Protein AF-A0A820NLF2-F1 (afdb_monomer_lite)

Foldseek 3Di:
DLLLLLLQVLLLALVLLVVCVVVVVPVLSLQQQLLNLLPSLQVSLLVLLCVQDVVSVVDPDGDDLVRLVVSLVPDDPQLSVLSVCLSVCSPPRRSVSNSVSSQVSCCRPVVDHRDHDDPVRNVVSLVVVLVVLVVCLVPDDPLLSVLVSVLQNLCCVQVVNRGTDHDSVCSVVSLVVCVVPDDPVVSVVSVVSVD

Secondary structure (DSSP, 8-state):
-HHHHHHHHHHHHHHHHHHHHHTT-HHHHHHHHHHHIIIIIHHHHHHHHHHH-GGGGG--SPPPHHHHHHHHHHS-HHHHHHHHHHHHHTTSS-HHHHHHHHHHHHHHHH----PPPPHHHHHHHHHHHHHHHHHHHHH---HHHHHHHHHHHHHHHHTTT------GGGHHHHHHHHTTTS-HHHHHHHHHHH-

Radius of gyration: 18.13 Å; chains: 1; bounding box: 43×30×52 Å

Sequence (195 aa):
ETLKKLHGNICIFSRSIEQLIADNETNLADTLQRHLIRSLCSDMCDVIIREIDTSASAKTGQLSIEERNKIIQKMPESTRNHLSKVNESLNGKNAETTLTRLEDAAGELLQIILKRPNKKTEKDLILDIREKLKAKLTDEQDPAMILHLTITLLFYAVNNGRLIHAPGKAVPTLIKFLSKTLPSNINQRLYEMQG

pLDDT: mean 93.73, std 5.35, range [65.31, 98.44]

Structure (mmCIF, N/CA/C/O backbone):
data_AF-A0A820NLF2-F1
#
_entry.id   AF-A0A820NLF2-F1
#
loop_
_atom_site.group_PDB
_atom_site.id
_atom_site.type_symbol
_atom_site.label_atom_id
_atom_site.label_alt_id
_atom_site.label_comp_id
_atom_site.label_asym_id
_atom_site.label_entity_id
_atom_site.label_seq_id
_atom_site.pdbx_PDB_ins_code
_atom_site.Cartn_x
_atom_site.Cartn_y
_atom_site.Cartn_z
_atom_site.occupancy
_atom_site.B_iso_or_equiv
_atom_site.auth_seq_id
_atom_site.auth_comp_id
_atom_site.auth_asym_id
_atom_site.auth_atom_id
_atom_site.pdbx_PDB_model_num
ATOM 1 N N . GLU A 1 1 ? -9.849 -12.015 7.878 1.00 75.38 1 GLU A N 1
ATOM 2 C CA . GLU A 1 1 ? -8.825 -12.381 6.865 1.00 75.38 1 GLU A CA 1
ATOM 3 C C . GLU A 1 1 ? -8.323 -11.166 6.079 1.00 75.38 1 GLU A C 1
ATOM 5 O O . GLU A 1 1 ? -7.117 -10.938 6.027 1.00 75.38 1 GLU A O 1
ATOM 10 N N . THR A 1 2 ? -9.232 -10.329 5.569 1.00 90.19 2 THR A N 1
ATOM 11 C CA . THR A 1 2 ? -8.945 -9.089 4.821 1.00 90.19 2 THR A CA 1
ATOM 12 C C . THR A 1 2 ? -7.930 -8.161 5.495 1.00 90.19 2 THR A C 1
ATOM 14 O O . THR A 1 2 ? -6.971 -7.750 4.847 1.00 90.19 2 THR A O 1
ATOM 17 N N . LEU A 1 3 ? -8.078 -7.893 6.801 1.00 94.44 3 LEU A N 1
ATOM 18 C CA . LEU A 1 3 ? -7.182 -6.997 7.547 1.00 94.44 3 LEU A CA 1
ATOM 19 C C . LEU A 1 3 ? -5.712 -7.452 7.505 1.00 94.44 3 LEU A C 1
ATOM 21 O O . LEU A 1 3 ? -4.826 -6.658 7.203 1.00 94.44 3 LEU A O 1
ATOM 25 N N . LYS A 1 4 ? -5.451 -8.745 7.746 1.00 95.25 4 LYS A N 1
ATOM 26 C CA . LYS A 1 4 ? -4.090 -9.314 7.732 1.00 95.25 4 LYS A CA 1
ATOM 27 C C . LYS A 1 4 ? -3.463 -9.260 6.338 1.00 95.25 4 LYS A C 1
ATOM 29 O O . LYS A 1 4 ? -2.268 -9.015 6.210 1.00 95.25 4 LYS A O 1
ATOM 34 N N . LYS A 1 5 ? -4.268 -9.474 5.294 1.00 94.75 5 LYS A N 1
ATOM 35 C CA . LYS A 1 5 ? -3.816 -9.397 3.899 1.00 94.75 5 LYS A CA 1
ATOM 36 C C . LYS A 1 5 ? -3.451 -7.965 3.501 1.00 94.75 5 LYS A C 1
ATOM 38 O O . LYS A 1 5 ? -2.396 -7.759 2.909 1.00 94.75 5 LYS A O 1
ATOM 43 N N . LEU A 1 6 ? -4.289 -6.983 3.850 1.00 96.62 6 LEU A N 1
ATOM 44 C CA . LEU A 1 6 ? -3.986 -5.564 3.630 1.00 96.62 6 LEU A CA 1
ATOM 45 C C . LEU A 1 6 ? -2.711 -5.156 4.367 1.00 96.62 6 LEU A C 1
ATOM 47 O O . LEU A 1 6 ? -1.810 -4.604 3.744 1.00 96.62 6 LEU A O 1
ATOM 51 N N . HIS A 1 7 ? -2.605 -5.505 5.651 1.00 98.38 7 HIS A N 1
ATOM 52 C CA . HIS A 1 7 ? -1.415 -5.255 6.464 1.00 98.38 7 HIS A CA 1
ATOM 53 C C . HIS A 1 7 ? -0.143 -5.817 5.816 1.00 98.38 7 HIS A C 1
ATOM 55 O O . HIS A 1 7 ? 0.805 -5.069 5.585 1.00 98.38 7 HIS A O 1
ATOM 61 N N . GLY A 1 8 ? -0.154 -7.095 5.424 1.00 98.00 8 GLY A N 1
ATOM 62 C CA . GLY A 1 8 ? 0.983 -7.729 4.757 1.00 98.00 8 GLY A CA 1
ATOM 63 C C . GLY A 1 8 ? 1.398 -7.005 3.473 1.00 98.00 8 GLY A C 1
ATOM 64 O O . GLY A 1 8 ? 2.583 -6.740 3.274 1.00 98.00 8 GLY A O 1
ATOM 65 N N . ASN A 1 9 ? 0.433 -6.619 2.637 1.00 97.94 9 ASN A N 1
ATOM 66 C CA . ASN A 1 9 ? 0.702 -5.858 1.417 1.00 97.94 9 ASN A CA 1
ATOM 67 C C . ASN A 1 9 ? 1.302 -4.477 1.721 1.00 97.94 9 ASN A C 1
ATOM 69 O O . ASN A 1 9 ? 2.294 -4.095 1.102 1.00 97.94 9 ASN A O 1
ATOM 73 N N . ILE A 1 10 ? 0.742 -3.745 2.692 1.00 98.44 10 ILE A N 1
ATOM 74 C CA . ILE A 1 10 ? 1.262 -2.435 3.110 1.00 98.44 10 ILE A CA 1
ATOM 75 C C . ILE A 1 10 ? 2.711 -2.570 3.589 1.00 98.44 10 ILE A C 1
ATOM 77 O O . ILE A 1 10 ? 3.543 -1.771 3.171 1.00 98.44 10 ILE A O 1
ATOM 81 N N . CYS A 1 11 ? 3.053 -3.604 4.368 1.00 98.25 11 CYS A N 1
ATOM 82 C CA . CYS A 1 11 ? 4.437 -3.853 4.786 1.00 98.25 11 CYS A CA 1
ATOM 83 C C . CYS A 1 11 ? 5.394 -4.043 3.595 1.00 98.25 11 CYS A C 1
ATOM 85 O O . CYS A 1 11 ? 6.486 -3.473 3.589 1.00 98.25 11 CYS A O 1
ATOM 87 N N . ILE A 1 12 ? 4.999 -4.826 2.582 1.00 97.88 12 ILE A N 1
ATOM 88 C CA . ILE A 1 12 ? 5.821 -5.065 1.380 1.00 97.88 12 ILE A CA 1
ATOM 89 C C . ILE A 1 12 ? 6.082 -3.759 0.619 1.00 97.88 12 ILE A C 1
ATOM 91 O O . ILE A 1 12 ? 7.220 -3.472 0.229 1.00 97.88 12 ILE A O 1
ATOM 95 N N . PHE A 1 13 ? 5.038 -2.953 0.422 1.00 98.25 13 PHE A N 1
ATOM 96 C CA . PHE A 1 13 ? 5.151 -1.690 -0.302 1.00 98.25 13 PHE A CA 1
ATOM 97 C C . PHE A 1 13 ? 5.891 -0.614 0.504 1.00 98.25 13 PHE A C 1
ATOM 99 O O . PHE A 1 13 ? 6.727 0.082 -0.071 1.00 98.25 13 PHE A O 1
ATOM 106 N N . SER A 1 14 ? 5.656 -0.519 1.821 1.00 97.38 14 SER A N 1
ATOM 107 C CA . SER A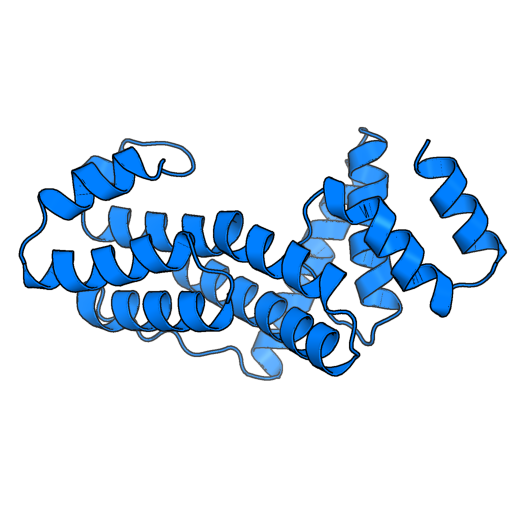 1 14 ? 6.359 0.405 2.731 1.00 97.38 14 SER A CA 1
ATOM 108 C C . SER A 1 14 ? 7.868 0.166 2.678 1.00 97.38 14 SER A C 1
ATOM 110 O O . SER A 1 14 ? 8.640 1.082 2.409 1.00 97.38 14 SER A O 1
ATOM 112 N N . ARG A 1 15 ? 8.301 -1.098 2.766 1.00 96.00 15 ARG A N 1
ATOM 113 C CA . ARG A 1 15 ? 9.727 -1.438 2.678 1.00 96.00 15 ARG A CA 1
ATOM 114 C C . ARG A 1 15 ? 10.352 -1.069 1.334 1.00 96.00 15 ARG A C 1
ATOM 116 O O . ARG A 1 15 ? 11.482 -0.591 1.281 1.00 96.00 15 ARG A O 1
ATOM 123 N N . SER A 1 16 ? 9.638 -1.305 0.236 1.00 96.62 16 SER A N 1
ATOM 124 C CA . SER A 1 16 ? 10.150 -0.959 -1.097 1.00 96.62 16 SER A CA 1
ATOM 125 C C . SER A 1 16 ? 10.303 0.559 -1.259 1.00 96.62 16 SER A C 1
ATOM 127 O O . SER A 1 16 ? 11.245 1.020 -1.898 1.00 96.62 16 SER A O 1
ATOM 129 N N . ILE A 1 17 ? 9.424 1.342 -0.627 1.00 97.75 17 ILE A N 1
ATOM 130 C CA . ILE A 1 17 ? 9.533 2.801 -0.536 1.00 97.75 17 ILE A CA 1
ATOM 131 C C . ILE A 1 17 ? 10.745 3.220 0.304 1.00 97.75 17 ILE A C 1
ATOM 133 O O . ILE A 1 17 ? 11.503 4.077 -0.141 1.00 97.75 17 ILE A O 1
ATOM 137 N N . GLU A 1 18 ? 10.960 2.633 1.484 1.00 96.31 18 GLU A N 1
ATOM 138 C CA . GLU A 1 18 ? 12.131 2.928 2.329 1.00 96.31 18 GLU A CA 1
ATOM 139 C C . GLU A 1 18 ? 13.445 2.697 1.576 1.00 96.31 18 GLU A C 1
ATOM 141 O O . GLU A 1 18 ? 14.372 3.500 1.660 1.00 96.31 18 GLU A O 1
ATOM 146 N N . GLN A 1 19 ? 13.504 1.632 0.775 1.00 95.69 19 GLN A N 1
ATOM 147 C CA . GLN A 1 19 ? 14.657 1.340 -0.071 1.00 95.69 19 GLN A CA 1
ATOM 148 C C . GLN A 1 19 ? 14.842 2.379 -1.181 1.00 95.69 19 GLN A C 1
ATOM 150 O O . GLN A 1 19 ? 15.963 2.812 -1.412 1.00 95.69 19 GLN A O 1
ATOM 155 N N . LEU A 1 20 ? 13.763 2.840 -1.821 1.00 96.12 20 LEU A N 1
ATOM 156 C CA . LEU A 1 20 ? 13.842 3.942 -2.788 1.00 96.12 20 LEU A CA 1
ATOM 157 C C . LEU A 1 20 ? 14.336 5.245 -2.143 1.00 96.12 20 LEU A C 1
ATOM 159 O O . LEU A 1 20 ? 15.083 5.990 -2.771 1.00 96.12 20 LEU A O 1
ATOM 163 N N . 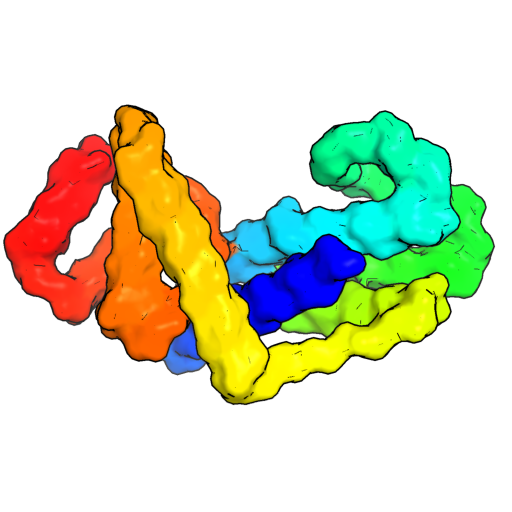ILE A 1 21 ? 13.950 5.521 -0.893 1.00 96.25 21 ILE A N 1
ATOM 164 C CA . ILE A 1 21 ? 14.467 6.670 -0.135 1.00 96.25 21 ILE A CA 1
ATOM 165 C C . ILE A 1 21 ? 15.971 6.509 0.108 1.00 96.25 21 ILE A C 1
ATOM 167 O O . ILE A 1 21 ? 16.719 7.456 -0.124 1.00 96.25 21 ILE A O 1
ATOM 171 N N . ALA A 1 22 ? 16.417 5.319 0.524 1.00 96.12 22 ALA A N 1
ATOM 172 C CA . ALA A 1 22 ? 17.836 5.015 0.712 1.00 96.12 22 ALA A CA 1
ATOM 173 C C . ALA A 1 22 ? 18.645 5.133 -0.595 1.00 96.12 22 ALA A C 1
ATOM 175 O O . ALA A 1 22 ? 19.789 5.581 -0.574 1.00 96.12 22 ALA A O 1
ATOM 176 N N . ASP A 1 23 ? 18.022 4.814 -1.732 1.00 94.19 23 ASP A N 1
ATOM 177 C CA . ASP A 1 23 ? 18.596 4.953 -3.074 1.00 94.19 23 ASP A CA 1
ATOM 178 C C . ASP A 1 23 ? 18.520 6.407 -3.616 1.00 94.19 23 ASP A C 1
ATOM 180 O O . ASP A 1 23 ? 18.862 6.662 -4.769 1.00 94.19 23 ASP A O 1
ATOM 184 N N . ASN A 1 24 ? 18.105 7.385 -2.795 1.00 95.06 24 ASN A N 1
ATOM 185 C CA . ASN A 1 24 ? 17.911 8.806 -3.137 1.00 95.06 24 ASN A CA 1
ATOM 186 C C . ASN A 1 24 ? 16.826 9.099 -4.198 1.00 95.06 24 ASN A C 1
ATOM 188 O O . ASN A 1 24 ? 16.773 10.195 -4.759 1.00 95.06 24 ASN A O 1
ATOM 192 N N . GLU A 1 25 ? 15.888 8.180 -4.428 1.00 94.88 25 GLU A N 1
ATOM 193 C CA . GLU A 1 25 ? 14.746 8.352 -5.340 1.00 94.88 25 GLU A CA 1
ATOM 194 C C . GLU A 1 25 ? 13.542 9.006 -4.639 1.00 94.88 25 GLU A C 1
ATOM 196 O O . GLU A 1 25 ? 12.400 8.538 -4.703 1.00 94.88 25 GLU A O 1
ATOM 201 N N . THR A 1 26 ? 13.794 10.115 -3.941 1.00 93.62 26 THR A N 1
ATOM 202 C CA . THR A 1 26 ? 12.845 10.747 -3.007 1.00 93.62 26 THR A CA 1
ATOM 203 C C . THR A 1 26 ? 11.537 11.188 -3.665 1.00 93.62 26 THR A C 1
ATOM 205 O O . THR A 1 26 ? 10.470 10.985 -3.091 1.00 93.62 26 THR A O 1
ATOM 208 N N . ASN A 1 27 ? 11.578 11.718 -4.891 1.00 94.25 27 ASN A N 1
ATOM 209 C CA . ASN A 1 27 ? 10.379 12.158 -5.622 1.00 94.25 27 ASN A CA 1
ATOM 210 C C . ASN A 1 27 ? 9.440 10.994 -5.982 1.00 94.25 27 ASN A C 1
ATOM 212 O O . ASN A 1 27 ? 8.210 11.113 -5.894 1.00 94.25 27 ASN A O 1
ATOM 216 N N . LEU A 1 28 ? 10.017 9.862 -6.398 1.00 95.75 28 LEU A 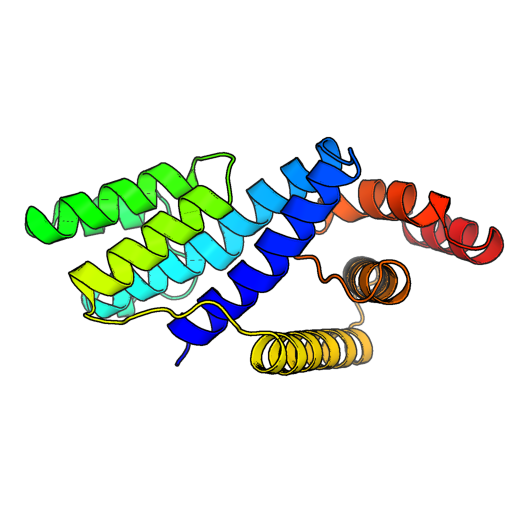N 1
ATOM 217 C CA . LEU A 1 28 ? 9.253 8.652 -6.681 1.00 95.75 28 LEU A CA 1
ATOM 218 C C . LEU A 1 28 ? 8.703 8.079 -5.374 1.00 95.75 28 LEU A C 1
ATOM 220 O O . LEU A 1 28 ? 7.497 7.858 -5.274 1.00 95.75 28 LEU A O 1
ATOM 224 N N . ALA A 1 29 ? 9.553 7.929 -4.356 1.00 97.00 29 ALA A N 1
ATOM 225 C CA . ALA A 1 29 ? 9.157 7.432 -3.044 1.00 97.00 29 ALA A CA 1
ATOM 226 C C . ALA A 1 29 ? 8.008 8.250 -2.431 1.00 97.00 29 ALA A C 1
ATOM 228 O O . ALA A 1 29 ? 7.017 7.683 -1.988 1.00 97.00 29 ALA A O 1
ATOM 229 N N . ASP A 1 30 ? 8.073 9.579 -2.470 1.00 96.44 30 ASP A N 1
ATOM 230 C CA . ASP A 1 30 ? 7.030 10.488 -1.980 1.00 96.44 30 ASP A CA 1
ATOM 231 C C . ASP A 1 30 ? 5.699 10.339 -2.749 1.00 96.44 30 ASP A C 1
ATOM 233 O O . ASP A 1 30 ? 4.606 10.376 -2.172 1.00 96.44 30 ASP A O 1
ATOM 237 N N . THR A 1 31 ? 5.766 10.077 -4.058 1.00 96.81 31 THR A N 1
ATOM 238 C CA . THR A 1 31 ? 4.578 9.754 -4.863 1.00 96.81 31 THR A CA 1
ATOM 239 C C . THR A 1 31 ? 3.950 8.424 -4.450 1.00 96.81 31 THR A C 1
ATOM 241 O O . THR A 1 31 ? 2.725 8.356 -4.305 1.00 96.81 31 THR A O 1
ATOM 244 N N . LEU A 1 32 ? 4.769 7.395 -4.222 1.00 97.88 32 LEU A N 1
ATOM 245 C CA . LEU A 1 32 ? 4.314 6.073 -3.790 1.00 97.88 32 LEU A CA 1
ATOM 246 C C . LEU A 1 32 ? 3.776 6.097 -2.351 1.00 97.88 32 LEU A C 1
ATOM 248 O O . LEU A 1 32 ? 2.714 5.532 -2.108 1.00 97.88 32 LEU A O 1
ATOM 252 N N . GLN A 1 33 ? 4.417 6.822 -1.425 1.00 97.75 33 GLN A N 1
ATOM 253 C CA . GLN A 1 33 ? 3.943 6.992 -0.042 1.00 97.75 33 GLN A CA 1
ATOM 254 C C . GLN A 1 33 ? 2.536 7.567 -0.001 1.00 97.75 33 GLN A C 1
ATOM 256 O O . GLN A 1 33 ? 1.634 6.978 0.592 1.00 97.75 33 GLN A O 1
ATOM 261 N N . ARG A 1 34 ? 2.318 8.696 -0.683 1.00 97.31 34 ARG A N 1
ATOM 262 C CA . ARG A 1 34 ? 0.991 9.315 -0.742 1.00 97.31 34 ARG A CA 1
ATOM 263 C C . ARG A 1 34 ? -0.055 8.393 -1.341 1.00 97.31 34 ARG A C 1
ATOM 265 O O . ARG A 1 34 ? -1.211 8.445 -0.929 1.00 97.31 34 ARG A O 1
ATOM 272 N N . HIS A 1 35 ? 0.319 7.614 -2.353 1.00 97.75 35 HIS A N 1
ATOM 273 C CA . HIS A 1 35 ? -0.616 6.682 -2.955 1.00 97.75 35 HIS A CA 1
ATOM 274 C C . HIS A 1 35 ? -0.958 5.551 -1.992 1.00 97.75 35 HIS A C 1
ATOM 276 O O . HIS A 1 35 ? -2.142 5.316 -1.782 1.00 97.75 35 HIS A O 1
ATOM 282 N N . LEU A 1 36 ? 0.038 4.930 -1.353 1.00 98.44 36 LEU A N 1
ATOM 283 C CA . LEU A 1 36 ? -0.144 3.854 -0.378 1.00 98.44 36 LEU A CA 1
ATOM 284 C C . LEU A 1 36 ? -1.037 4.280 0.794 1.00 98.44 36 LEU A C 1
ATOM 286 O O . LEU A 1 36 ? -1.953 3.549 1.164 1.00 98.44 36 LEU A O 1
ATOM 290 N N . ILE A 1 37 ? -0.830 5.497 1.311 1.00 98.06 37 ILE A N 1
ATOM 291 C CA . ILE A 1 37 ? -1.653 6.063 2.387 1.00 98.06 37 ILE A CA 1
ATOM 292 C C . ILE A 1 37 ? -3.118 6.206 1.945 1.00 98.06 37 ILE A C 1
ATOM 294 O O . ILE A 1 37 ? -4.027 5.773 2.647 1.00 98.06 37 ILE A O 1
ATOM 298 N N . ARG A 1 38 ? -3.357 6.787 0.763 1.00 96.19 38 ARG A N 1
ATOM 299 C CA . ARG A 1 38 ? -4.715 7.060 0.251 1.00 96.19 38 ARG A CA 1
ATOM 300 C C . ARG A 1 38 ? -5.443 5.829 -0.290 1.00 96.19 38 ARG A C 1
ATOM 302 O O . ARG A 1 38 ? -6.645 5.888 -0.511 1.00 96.19 38 ARG A O 1
ATOM 309 N N . SER A 1 39 ? -4.723 4.743 -0.534 1.00 96.50 39 SER A N 1
ATOM 310 C CA . SER A 1 39 ? -5.267 3.478 -1.024 1.00 96.50 39 SER A CA 1
ATOM 311 C C . SER A 1 39 ? -5.326 2.475 0.124 1.00 96.50 39 SER A C 1
ATOM 313 O O . SER A 1 39 ? -6.241 2.529 0.936 1.00 96.50 39 SER A O 1
ATOM 315 N N . LEU A 1 40 ? -4.321 1.614 0.258 1.00 97.75 40 LEU A N 1
ATOM 316 C CA . LEU A 1 40 ? -4.358 0.459 1.145 1.00 97.75 40 LEU A CA 1
ATOM 317 C C . LEU A 1 40 ? -4.411 0.830 2.630 1.00 97.75 40 LEU A C 1
ATOM 319 O O . LEU A 1 40 ? -5.119 0.159 3.375 1.00 97.75 40 LEU A O 1
ATOM 323 N N . CYS A 1 41 ? -3.717 1.882 3.085 1.00 98.19 41 CYS A N 1
ATOM 324 C CA . CYS A 1 41 ? -3.820 2.298 4.494 1.00 98.19 41 CYS A CA 1
ATOM 325 C C . CYS A 1 41 ? -5.218 2.842 4.817 1.00 98.19 41 CYS A C 1
ATOM 327 O O . CYS A 1 41 ? -5.769 2.574 5.882 1.00 98.19 41 CYS A O 1
ATOM 329 N N . SER A 1 42 ? -5.795 3.588 3.879 1.00 96.88 42 SER A N 1
ATOM 330 C CA . SER A 1 42 ? -7.154 4.115 3.960 1.00 96.88 42 SER A CA 1
ATOM 331 C C . SER A 1 42 ? -8.193 2.979 3.935 1.00 96.88 42 SER A C 1
ATOM 333 O O . SER A 1 42 ? -9.072 2.942 4.793 1.00 96.88 42 SER A O 1
ATOM 335 N N . ASP A 1 43 ? -8.015 1.968 3.079 1.00 96.44 43 ASP A N 1
ATOM 336 C CA . ASP A 1 43 ? -8.848 0.755 3.065 1.00 96.44 43 ASP A CA 1
ATOM 337 C C . ASP A 1 43 ? -8.726 -0.040 4.371 1.00 96.44 43 ASP A C 1
ATOM 339 O O . ASP A 1 43 ? -9.716 -0.534 4.908 1.00 96.44 43 ASP A O 1
ATOM 343 N N . MET A 1 44 ? -7.512 -0.153 4.915 1.00 97.44 44 MET A N 1
ATOM 344 C CA . MET A 1 44 ? -7.264 -0.829 6.186 1.00 97.44 44 MET A CA 1
ATOM 345 C C . MET A 1 44 ? -7.939 -0.099 7.355 1.00 97.44 44 MET A C 1
ATOM 347 O O . MET A 1 44 ? -8.534 -0.753 8.211 1.00 97.44 44 MET A O 1
ATOM 351 N N . CYS A 1 45 ? -7.903 1.238 7.367 1.00 96.81 45 CYS A N 1
ATOM 352 C CA . CYS A 1 45 ? -8.652 2.060 8.320 1.00 96.81 45 CYS A CA 1
ATOM 353 C C . CYS A 1 45 ? -10.156 1.772 8.227 1.00 96.81 45 CYS A C 1
ATOM 355 O O . CYS A 1 45 ? -10.807 1.542 9.244 1.00 96.81 45 CYS A O 1
ATOM 357 N N . ASP A 1 46 ? -10.698 1.706 7.010 1.00 95.56 46 ASP A N 1
ATOM 358 C CA . ASP A 1 46 ? -12.122 1.445 6.807 1.00 95.56 46 ASP A CA 1
ATOM 359 C C . ASP A 1 46 ? -12.533 0.046 7.254 1.00 95.56 46 ASP A C 1
ATOM 361 O O . ASP A 1 46 ? -13.632 -0.128 7.777 1.00 95.56 46 ASP A O 1
ATOM 365 N N . VAL A 1 47 ? -11.668 -0.954 7.063 1.00 95.12 47 VAL A N 1
ATOM 366 C CA . VAL A 1 47 ? -11.890 -2.294 7.616 1.00 95.12 47 VAL A CA 1
ATOM 367 C C . VAL A 1 47 ? -11.971 -2.218 9.138 1.00 95.12 47 VAL A C 1
ATOM 369 O O . VAL A 1 47 ? -12.957 -2.683 9.694 1.00 95.12 47 VAL A O 1
ATOM 372 N N . ILE A 1 48 ? -11.015 -1.570 9.814 1.00 95.62 48 ILE A N 1
ATOM 373 C CA . ILE A 1 48 ? -11.046 -1.425 11.281 1.00 95.62 48 ILE A CA 1
ATOM 374 C C . ILE A 1 48 ? -12.332 -0.723 11.740 1.00 95.62 48 ILE A C 1
ATOM 376 O O . ILE A 1 48 ? -12.987 -1.192 12.666 1.00 95.62 48 ILE A O 1
ATOM 380 N N . ILE A 1 49 ? -12.727 0.366 11.074 1.00 94.69 49 ILE A N 1
ATOM 381 C CA . ILE A 1 49 ? -13.961 1.095 11.396 1.00 94.69 49 ILE A CA 1
ATOM 382 C C . ILE A 1 49 ? -15.192 0.193 11.251 1.00 94.69 49 ILE A C 1
ATOM 384 O O . ILE A 1 49 ? -16.055 0.220 12.121 1.00 94.69 49 ILE A O 1
ATOM 388 N N . ARG A 1 50 ? -15.280 -0.618 10.191 1.00 92.62 50 ARG A N 1
ATOM 389 C CA . ARG A 1 50 ? -16.424 -1.516 9.951 1.00 92.62 50 ARG A CA 1
ATOM 390 C C . ARG A 1 50 ? -16.517 -2.676 10.935 1.00 92.62 50 ARG A C 1
ATOM 392 O O . ARG A 1 50 ? -17.627 -3.088 11.252 1.00 92.62 50 ARG A O 1
ATOM 399 N N . GLU A 1 51 ? -15.384 -3.180 11.418 1.00 92.19 51 GLU A N 1
ATOM 400 C CA . GLU A 1 51 ? -15.366 -4.216 12.460 1.00 92.19 51 GLU A CA 1
ATOM 401 C C . GLU A 1 51 ? -15.877 -3.677 13.809 1.00 92.19 51 GLU A C 1
ATOM 403 O O . GLU A 1 51 ? -16.425 -4.429 14.609 1.00 92.19 51 GLU A O 1
ATOM 408 N N . ILE A 1 52 ? -15.728 -2.371 14.060 1.00 91.25 52 ILE A N 1
ATOM 409 C CA . ILE A 1 52 ? -16.191 -1.711 15.292 1.00 91.25 52 ILE A CA 1
ATOM 410 C C . ILE A 1 52 ? -17.638 -1.221 15.151 1.00 91.25 52 ILE A C 1
ATOM 412 O O . ILE A 1 52 ? -18.434 -1.342 16.081 1.00 91.25 52 ILE A O 1
ATOM 416 N N . ASP A 1 53 ? -17.979 -0.649 13.996 1.00 88.44 53 ASP A N 1
ATOM 417 C CA . ASP A 1 53 ? -19.284 -0.065 13.709 1.00 88.44 53 ASP A CA 1
ATOM 418 C C . ASP A 1 53 ? -19.972 -0.793 12.556 1.00 88.44 53 ASP A C 1
ATOM 420 O O . ASP A 1 53 ? -19.750 -0.522 11.371 1.00 88.44 53 ASP A O 1
ATOM 424 N N . THR A 1 54 ? -20.892 -1.683 12.913 1.00 79.00 54 THR A N 1
ATOM 425 C CA . THR A 1 54 ? -21.692 -2.423 11.933 1.00 79.00 54 THR A CA 1
ATOM 426 C C . THR A 1 54 ? -22.555 -1.507 11.061 1.00 79.00 54 THR A C 1
ATOM 428 O O . THR A 1 54 ? -22.851 -1.869 9.923 1.00 79.00 54 THR A O 1
ATOM 431 N N . SER A 1 55 ? -22.887 -0.283 11.500 1.00 77.50 55 SER A N 1
ATOM 432 C CA . SER A 1 55 ? -23.622 0.676 10.662 1.00 77.50 55 SER A CA 1
ATOM 433 C C . SER A 1 55 ? -22.792 1.177 9.470 1.00 77.50 55 SER A C 1
ATOM 435 O O . SER A 1 55 ? -23.344 1.507 8.418 1.00 77.50 55 SER A O 1
ATOM 437 N N . ALA A 1 56 ? -21.458 1.138 9.577 1.00 77.44 56 ALA A N 1
ATOM 438 C CA . ALA A 1 56 ? -20.543 1.409 8.472 1.00 77.44 56 ALA A CA 1
ATOM 439 C C . ALA A 1 56 ? -20.460 0.246 7.464 1.00 77.44 56 ALA A C 1
ATOM 441 O O . ALA A 1 56 ? -20.015 0.445 6.330 1.00 77.44 56 ALA A O 1
ATOM 442 N N . SER A 1 57 ? -20.915 -0.957 7.836 1.00 71.75 57 SER A N 1
ATOM 443 C CA . SER A 1 57 ? -20.903 -2.138 6.957 1.00 71.75 57 SER A CA 1
ATOM 444 C C . SER A 1 57 ? -21.909 -2.039 5.807 1.00 71.75 57 SER A C 1
ATOM 446 O O . SER A 1 57 ? -21.718 -2.675 4.776 1.00 71.75 57 SER A O 1
ATOM 448 N N . ALA A 1 58 ? -22.936 -1.191 5.931 1.00 72.56 58 ALA A N 1
ATOM 449 C CA . ALA A 1 58 ? -23.877 -0.907 4.846 1.00 72.56 58 ALA A CA 1
ATOM 450 C C . ALA A 1 58 ? -23.251 -0.091 3.695 1.00 72.56 58 ALA A C 1
ATOM 452 O O . ALA A 1 58 ? -23.850 0.032 2.627 1.00 72.56 58 ALA A O 1
ATOM 453 N N . LYS A 1 59 ? -22.056 0.484 3.895 1.00 76.81 59 LYS A N 1
ATOM 454 C CA . LYS A 1 59 ? -21.373 1.306 2.891 1.00 76.81 59 LYS A CA 1
ATOM 455 C C . LYS A 1 59 ? -20.403 0.483 2.055 1.00 76.81 59 LYS A C 1
ATOM 457 O O . LYS A 1 59 ? -19.408 -0.034 2.569 1.00 76.81 59 LYS A O 1
ATOM 462 N N . THR A 1 60 ? -20.651 0.447 0.751 1.00 77.88 60 THR A N 1
ATOM 463 C CA . THR A 1 60 ? -19.762 -0.152 -0.251 1.00 77.88 60 THR A CA 1
ATOM 464 C C . THR A 1 60 ? -18.631 0.803 -0.634 1.00 77.88 60 THR A C 1
ATOM 466 O O . THR A 1 60 ? -18.872 1.993 -0.816 1.00 77.88 60 THR A O 1
ATOM 469 N N . GLY A 1 61 ? -17.420 0.281 -0.840 1.00 84.75 61 GLY A N 1
ATOM 470 C CA . GLY A 1 61 ? -16.271 1.071 -1.303 1.00 84.75 61 GLY A CA 1
ATOM 471 C C . GLY A 1 61 ? -15.482 1.742 -0.177 1.00 84.75 61 GLY A C 1
ATOM 472 O O . GLY A 1 61 ? -15.637 1.397 0.991 1.00 84.75 61 GLY A O 1
ATOM 473 N N . GLN A 1 62 ? -14.586 2.661 -0.523 1.00 88.88 62 GLN A N 1
ATOM 474 C CA . GLN A 1 62 ? -13.768 3.382 0.454 1.00 88.88 62 GLN A CA 1
ATOM 475 C C . GLN A 1 62 ? -14.587 4.504 1.113 1.00 88.88 62 GLN A C 1
ATOM 477 O O . GLN A 1 62 ? -15.324 5.208 0.426 1.00 88.88 62 GLN A O 1
ATOM 482 N N . LEU A 1 63 ? -14.463 4.676 2.430 1.00 91.62 63 LEU A N 1
ATOM 483 C CA . LEU A 1 63 ? -15.116 5.766 3.155 1.00 91.62 63 LEU A CA 1
ATOM 484 C C . LEU A 1 63 ? -14.428 7.099 2.840 1.00 91.62 63 LEU A C 1
ATOM 486 O O . LEU A 1 63 ? -13.197 7.190 2.776 1.00 91.62 63 LEU A O 1
ATOM 490 N N . SER A 1 64 ? -15.216 8.163 2.700 1.00 90.44 64 SER A N 1
ATOM 491 C CA . SER A 1 64 ? -14.670 9.520 2.634 1.00 90.44 64 SER A CA 1
ATOM 492 C C . SER A 1 64 ? -14.114 9.958 3.996 1.00 90.44 64 SER A C 1
ATOM 494 O O . SER A 1 64 ? -14.452 9.404 5.048 1.00 90.44 64 SER A O 1
ATOM 496 N N . ILE A 1 65 ? -13.277 10.998 4.003 1.00 89.62 65 ILE A N 1
ATOM 497 C CA . ILE A 1 65 ? -12.744 11.584 5.243 1.00 89.62 65 ILE A CA 1
ATOM 498 C C . ILE A 1 65 ? -13.890 12.084 6.136 1.00 89.62 65 ILE A C 1
ATOM 500 O O . ILE A 1 65 ? -13.889 11.860 7.347 1.00 89.62 65 ILE A O 1
ATOM 504 N N . GLU A 1 66 ? -14.894 12.729 5.544 1.00 90.06 66 GLU A N 1
ATOM 505 C CA . GLU A 1 66 ? -16.081 13.233 6.236 1.00 90.06 66 GLU A CA 1
ATOM 506 C C . GLU A 1 66 ? -16.909 12.090 6.824 1.00 90.06 66 GLU A C 1
ATOM 508 O O . GLU A 1 66 ? -17.423 12.202 7.938 1.00 90.06 66 GLU A O 1
ATOM 513 N N . GLU A 1 67 ? -17.035 10.981 6.095 1.00 92.06 67 GLU A N 1
ATOM 514 C CA . GLU A 1 67 ? -17.735 9.794 6.574 1.00 92.06 67 GLU A CA 1
ATOM 515 C C . GLU A 1 67 ? -17.018 9.153 7.759 1.00 92.06 67 GLU A C 1
ATOM 517 O O . GLU A 1 67 ? -17.672 8.891 8.771 1.00 92.06 67 GLU A O 1
ATOM 522 N N . ARG A 1 68 ? -15.690 8.974 7.677 1.00 94.00 68 ARG A N 1
ATOM 523 C CA . ARG A 1 68 ? -14.881 8.498 8.811 1.00 94.00 68 ARG A CA 1
ATOM 524 C C . ARG A 1 68 ? -15.058 9.405 10.018 1.00 94.00 68 ARG A C 1
ATOM 526 O O . ARG A 1 68 ? -15.370 8.917 11.097 1.00 94.00 68 ARG A O 1
ATOM 533 N N . ASN A 1 69 ? -14.942 10.720 9.836 1.00 93.00 69 ASN A N 1
ATOM 534 C CA . ASN A 1 69 ? -15.098 11.688 10.923 1.00 93.00 69 ASN A CA 1
ATOM 535 C C . ASN A 1 69 ? -16.469 11.581 11.604 1.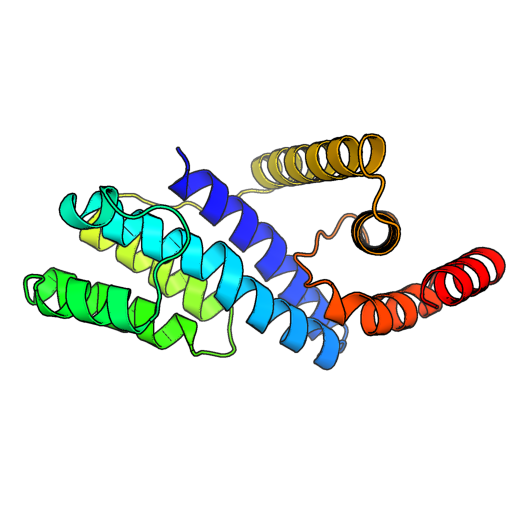00 93.00 69 ASN A C 1
ATOM 537 O O . ASN A 1 69 ? -16.539 11.534 12.832 1.00 93.00 69 ASN A O 1
ATOM 541 N N . LYS A 1 70 ? -17.556 11.483 10.828 1.00 93.06 70 LYS A N 1
ATOM 542 C CA . LYS A 1 70 ? -18.915 11.324 11.372 1.00 93.06 70 LYS A CA 1
ATOM 543 C C . LYS A 1 70 ? -19.081 10.038 12.179 1.00 93.06 70 LYS A C 1
ATOM 545 O O . LYS A 1 70 ? -19.808 10.046 13.168 1.00 93.06 70 LYS A O 1
ATOM 550 N N . ILE A 1 71 ? -18.453 8.946 11.748 1.00 93.31 71 ILE A N 1
ATOM 551 C CA . ILE A 1 71 ? -18.487 7.667 12.467 1.00 93.31 71 ILE A CA 1
ATOM 552 C C . ILE A 1 71 ? -17.670 7.779 13.759 1.00 93.31 71 ILE A C 1
ATOM 554 O O . ILE A 1 71 ? -18.193 7.537 14.843 1.00 93.31 71 ILE A O 1
ATOM 558 N N . ILE A 1 72 ? -16.422 8.246 13.661 1.00 94.62 72 ILE A N 1
ATOM 559 C CA . ILE A 1 72 ? -15.485 8.387 14.784 1.00 94.62 72 ILE A CA 1
ATOM 560 C C . ILE A 1 72 ? -16.072 9.260 15.900 1.00 94.62 72 ILE A C 1
ATOM 562 O O . ILE A 1 72 ? -15.979 8.908 17.074 1.00 94.62 72 ILE A O 1
ATOM 566 N N . GLN A 1 73 ? -16.738 10.368 15.563 1.00 94.56 73 GLN A N 1
ATOM 567 C CA . GLN A 1 73 ? -17.341 11.262 16.557 1.00 94.56 73 GLN A CA 1
ATOM 568 C C . GLN A 1 73 ? -18.417 10.585 17.420 1.00 94.56 73 GLN A C 1
ATOM 570 O O . GLN A 1 73 ? -18.570 10.949 18.585 1.00 94.56 73 GLN A O 1
ATOM 575 N N . LYS A 1 74 ? -19.119 9.578 16.890 1.00 93.88 74 LYS A N 1
ATOM 576 C CA . LYS A 1 74 ? -20.156 8.828 17.618 1.00 93.88 74 LYS A CA 1
ATOM 577 C C . LYS A 1 74 ? -19.590 7.748 18.542 1.00 93.88 74 LYS A C 1
ATOM 579 O O . LYS A 1 74 ? -20.329 7.217 19.365 1.00 93.88 74 LYS A O 1
ATOM 584 N N . MET A 1 75 ? -18.307 7.419 18.411 1.00 93.75 75 MET A N 1
ATOM 585 C CA . MET A 1 75 ? -17.672 6.359 19.194 1.00 93.75 75 MET A CA 1
ATOM 586 C C . MET A 1 75 ? -17.417 6.790 20.643 1.00 93.75 75 MET A C 1
ATOM 588 O O . MET A 1 75 ? -17.253 7.988 20.892 1.00 93.75 75 MET A O 1
ATOM 592 N N . PRO A 1 76 ? -17.318 5.842 21.596 1.00 94.88 76 PRO A N 1
ATOM 593 C CA . PRO A 1 76 ? -16.813 6.111 22.942 1.00 94.88 76 PRO A CA 1
ATOM 594 C C . PRO A 1 76 ? -15.422 6.751 22.906 1.00 94.88 76 PRO A C 1
ATOM 596 O O . PRO A 1 76 ? -14.664 6.546 21.961 1.00 94.88 76 PRO A O 1
ATOM 599 N N . GLU A 1 77 ? -15.063 7.507 23.944 1.00 94.62 77 GLU A N 1
ATOM 600 C CA . GLU A 1 77 ? -13.802 8.260 23.989 1.00 94.62 77 GLU A CA 1
ATOM 601 C C . GLU A 1 77 ? -12.563 7.379 23.759 1.00 94.62 77 GLU A C 1
ATOM 603 O O . GLU A 1 77 ? -11.696 7.733 22.960 1.00 94.62 77 GLU A O 1
ATOM 608 N N . SER A 1 78 ? -12.516 6.197 24.379 1.00 92.44 78 SER A N 1
ATOM 609 C CA . SER A 1 78 ? -11.423 5.232 24.213 1.00 92.44 78 SER A CA 1
ATOM 610 C C . SER A 1 78 ? -11.227 4.827 22.748 1.00 92.44 78 SER A C 1
ATOM 612 O O . SER A 1 78 ? -10.113 4.886 22.229 1.00 92.44 78 SER A O 1
ATOM 614 N N . THR A 1 79 ? -12.306 4.485 22.044 1.00 95.31 79 THR A N 1
ATOM 615 C CA . THR A 1 79 ? -12.289 4.133 20.618 1.00 95.31 79 THR A CA 1
ATOM 616 C C . THR A 1 79 ? -11.977 5.342 19.738 1.00 95.31 79 THR A C 1
ATOM 618 O O . THR A 1 79 ? -11.143 5.266 18.832 1.00 95.31 79 THR A O 1
ATOM 621 N N . ARG A 1 80 ? -12.613 6.481 20.027 1.00 96.69 80 ARG A N 1
ATOM 622 C CA . ARG A 1 80 ? -12.456 7.734 19.284 1.00 96.69 80 ARG A CA 1
ATOM 623 C C . ARG A 1 80 ? -11.002 8.190 19.269 1.00 96.69 80 ARG A C 1
ATOM 625 O O . ARG A 1 80 ? -10.497 8.545 18.212 1.00 96.69 80 ARG A O 1
ATOM 632 N N . ASN A 1 81 ? -10.312 8.127 20.406 1.00 95.38 81 ASN A N 1
ATOM 633 C CA . ASN A 1 81 ? -8.921 8.567 20.524 1.00 95.38 81 ASN A CA 1
ATOM 634 C C . ASN A 1 81 ? -7.972 7.776 19.608 1.00 95.38 81 ASN A C 1
ATOM 636 O O . ASN A 1 81 ? -7.074 8.362 19.002 1.00 95.38 81 ASN A O 1
ATOM 640 N N . HIS A 1 82 ? -8.178 6.466 19.465 1.00 95.69 82 HIS A N 1
ATOM 641 C CA . HIS A 1 82 ? -7.376 5.628 18.570 1.00 95.69 82 HIS A CA 1
ATOM 642 C C . HIS A 1 82 ? -7.713 5.890 17.099 1.00 95.69 82 HIS A C 1
ATOM 644 O O . HIS A 1 82 ? -6.814 6.129 16.290 1.00 95.69 82 HIS A O 1
ATOM 650 N N . LEU A 1 83 ? -9.002 5.922 16.748 1.00 96.06 83 LEU A N 1
ATOM 651 C CA . LEU A 1 83 ? -9.421 6.127 15.360 1.00 96.06 83 LEU A CA 1
ATOM 652 C C . LEU A 1 83 ? -9.117 7.538 14.843 1.00 96.06 83 LEU A C 1
ATOM 654 O O . LEU A 1 83 ? -8.734 7.678 13.683 1.00 96.06 83 LEU A O 1
ATOM 658 N N . SER A 1 84 ? -9.213 8.578 15.679 1.00 95.44 84 SER A N 1
ATOM 659 C CA . SER A 1 84 ? -8.812 9.940 15.300 1.00 95.44 84 SER A CA 1
ATOM 660 C C . SER A 1 84 ? -7.329 10.002 14.939 1.00 95.44 84 SER A C 1
ATOM 662 O O . SER A 1 84 ? -6.982 10.543 13.893 1.00 95.44 84 SER A O 1
ATOM 664 N N . LYS A 1 85 ? -6.453 9.359 15.728 1.00 95.75 85 LYS A N 1
ATOM 665 C CA . LYS A 1 85 ? -5.013 9.287 15.427 1.00 95.75 85 LYS A CA 1
ATOM 666 C C . LYS A 1 85 ? -4.742 8.606 14.087 1.00 95.75 85 LYS A C 1
ATOM 668 O O . LYS A 1 85 ? -3.869 9.064 13.345 1.00 95.75 85 LYS A O 1
ATOM 673 N N . VAL A 1 86 ? -5.456 7.522 13.779 1.00 96.12 86 VAL A N 1
ATOM 674 C CA . VAL A 1 86 ? -5.350 6.850 12.475 1.00 96.12 86 VAL A CA 1
ATOM 675 C C . VAL A 1 86 ? -5.835 7.781 11.365 1.00 96.12 86 VAL A C 1
ATOM 677 O O . VAL A 1 86 ? -5.104 8.010 10.403 1.00 96.12 86 VAL A O 1
ATOM 680 N N . ASN A 1 87 ? -7.023 8.371 11.507 1.00 94.94 87 ASN A N 1
ATOM 681 C CA . ASN A 1 87 ? -7.624 9.214 10.476 1.00 94.94 87 ASN A CA 1
ATOM 682 C C . ASN A 1 87 ? -6.783 10.466 10.169 1.00 94.94 87 ASN A C 1
ATOM 684 O O . ASN A 1 87 ? -6.617 10.838 9.010 1.00 94.94 87 ASN A O 1
ATOM 688 N N . GLU A 1 88 ? -6.177 11.079 11.186 1.00 95.06 88 GLU A N 1
ATOM 689 C CA . GLU A 1 88 ? -5.204 12.163 11.013 1.00 95.06 88 GLU A CA 1
ATOM 690 C C . GLU A 1 88 ? -3.987 11.711 10.199 1.00 95.06 88 GLU A C 1
ATOM 692 O O . GLU A 1 88 ? -3.549 12.415 9.288 1.00 95.06 88 GLU A O 1
ATOM 697 N N . SER A 1 89 ? -3.461 10.513 10.479 1.00 96.38 89 SER A N 1
ATOM 698 C CA . SER A 1 89 ? -2.281 9.994 9.778 1.00 96.38 89 SER A CA 1
ATOM 699 C C . SER A 1 89 ? -2.517 9.698 8.299 1.00 96.38 89 SER A C 1
ATOM 701 O O . SER A 1 89 ? -1.578 9.802 7.514 1.00 96.38 89 SER A O 1
ATOM 703 N N . LEU A 1 90 ? -3.769 9.468 7.882 1.00 95.88 90 LEU A N 1
ATOM 704 C CA . LEU A 1 90 ? -4.131 9.328 6.465 1.00 95.88 90 LEU A CA 1
ATOM 705 C C . LEU A 1 90 ? -3.915 10.618 5.647 1.00 95.88 90 LEU A C 1
ATOM 707 O O . LEU A 1 90 ? -3.841 10.569 4.420 1.00 95.88 90 LEU A O 1
ATOM 711 N N . ASN A 1 91 ? -3.771 11.770 6.309 1.00 92.44 91 ASN A N 1
ATOM 712 C CA . ASN A 1 91 ? -3.379 13.035 5.677 1.00 92.44 91 ASN A CA 1
ATOM 713 C C . ASN A 1 91 ? -1.864 13.296 5.749 1.00 92.44 91 ASN A C 1
ATOM 715 O O . ASN A 1 91 ? -1.376 14.313 5.251 1.00 92.44 91 ASN A O 1
ATOM 719 N N . GLY A 1 92 ? -1.117 12.389 6.379 1.00 91.50 92 GLY A N 1
ATOM 720 C CA . GLY A 1 92 ? 0.324 12.468 6.536 1.00 91.50 92 GLY A CA 1
ATOM 721 C C . GLY A 1 92 ? 1.098 12.183 5.248 1.00 91.50 92 GLY A C 1
ATOM 722 O O . GLY A 1 92 ? 0.551 11.918 4.177 1.00 91.50 92 GLY A O 1
ATOM 723 N N . LYS A 1 93 ? 2.427 12.244 5.370 1.00 92.44 93 LYS A N 1
ATOM 724 C CA . LYS A 1 93 ? 3.372 11.968 4.272 1.00 92.44 93 LYS A CA 1
ATOM 725 C C . LYS A 1 93 ? 4.150 10.665 4.452 1.00 92.44 93 LYS A C 1
ATOM 727 O O . LYS A 1 93 ? 4.803 10.231 3.514 1.00 92.44 93 LYS A O 1
ATOM 732 N N . ASN A 1 94 ? 4.090 10.069 5.642 1.00 94.69 94 ASN A N 1
ATOM 733 C CA . ASN A 1 94 ? 4.872 8.896 6.006 1.00 94.69 94 ASN A CA 1
ATOM 734 C C . ASN A 1 94 ? 3.953 7.672 6.130 1.00 94.69 94 ASN A C 1
ATOM 736 O O . ASN A 1 94 ? 3.103 7.596 7.026 1.00 94.69 94 ASN A O 1
ATOM 740 N N . ALA A 1 95 ? 4.118 6.730 5.200 1.00 96.25 95 ALA A N 1
ATOM 741 C CA . ALA A 1 95 ? 3.318 5.510 5.164 1.00 96.25 95 ALA A CA 1
ATOM 742 C C . ALA A 1 95 ? 3.626 4.588 6.352 1.00 96.25 95 ALA A C 1
ATOM 744 O O . ALA A 1 95 ? 2.712 3.974 6.891 1.00 96.25 95 ALA A O 1
ATOM 745 N N . GLU A 1 96 ? 4.876 4.563 6.808 1.00 96.19 96 GLU A N 1
ATOM 746 C CA . GLU A 1 96 ? 5.334 3.752 7.932 1.00 96.19 96 GLU A CA 1
ATOM 747 C C . GLU A 1 96 ? 4.715 4.223 9.255 1.00 96.19 96 GLU A C 1
ATOM 749 O O . GLU A 1 96 ? 4.147 3.433 10.003 1.00 96.19 96 GLU A O 1
ATOM 754 N N . THR A 1 97 ? 4.684 5.538 9.493 1.00 96.81 97 THR A N 1
ATOM 755 C CA . THR A 1 97 ? 3.974 6.118 10.648 1.00 96.81 97 THR A CA 1
ATOM 756 C C . THR A 1 97 ? 2.474 5.813 10.619 1.00 96.81 97 THR A C 1
ATOM 758 O O . THR A 1 97 ? 1.861 5.586 11.662 1.00 96.81 97 THR A O 1
ATOM 761 N N . THR A 1 98 ? 1.869 5.820 9.429 1.00 97.88 98 THR A N 1
ATOM 762 C CA . THR A 1 98 ? 0.449 5.482 9.248 1.00 97.88 98 THR A CA 1
ATOM 763 C C . THR A 1 98 ? 0.204 4.000 9.540 1.00 97.88 98 THR A C 1
ATOM 765 O O . THR A 1 98 ? -0.750 3.663 10.237 1.00 97.88 98 THR A O 1
ATOM 768 N N . LEU A 1 99 ? 1.088 3.121 9.057 1.00 98.12 99 LEU A N 1
ATOM 769 C CA . LEU A 1 99 ? 1.050 1.684 9.318 1.00 98.12 99 LEU A CA 1
ATOM 770 C C . LEU A 1 99 ? 1.137 1.386 10.819 1.00 98.12 99 LEU A C 1
ATOM 772 O O . LEU A 1 99 ? 0.292 0.651 11.315 1.00 98.12 99 LEU A O 1
ATOM 776 N N . THR A 1 100 ? 2.069 2.000 11.554 1.00 97.94 100 THR A N 1
ATOM 777 C CA . THR A 1 100 ? 2.165 1.810 13.013 1.00 97.94 100 THR A CA 1
ATOM 778 C C . THR A 1 100 ? 0.870 2.200 13.722 1.00 97.94 100 THR A C 1
ATOM 780 O O . THR A 1 100 ? 0.370 1.450 14.550 1.00 97.94 100 THR A O 1
ATOM 783 N N . ARG A 1 101 ? 0.246 3.323 13.344 1.00 97.88 101 ARG A N 1
ATOM 784 C CA . ARG A 1 101 ? -1.037 3.738 13.941 1.00 97.88 101 ARG A CA 1
ATOM 785 C C . ARG A 1 101 ? -2.173 2.760 13.637 1.00 97.88 101 ARG A C 1
ATOM 787 O O . ARG A 1 101 ? -3.045 2.562 14.479 1.00 97.88 101 ARG A O 1
ATOM 794 N N . LEU A 1 102 ? -2.178 2.160 12.446 1.00 98.19 102 LEU A N 1
ATOM 795 C CA . LEU A 1 102 ? -3.129 1.108 12.077 1.00 98.19 102 LEU A CA 1
ATOM 796 C C . LEU A 1 102 ? -2.883 -0.187 12.865 1.00 98.19 102 LEU A C 1
ATOM 798 O O . LEU A 1 102 ? -3.845 -0.831 13.278 1.00 98.19 102 LEU A O 1
ATOM 802 N N . GLU A 1 103 ? -1.616 -0.557 13.078 1.00 98.25 103 GLU A N 1
ATOM 803 C CA . GLU A 1 103 ? -1.210 -1.690 13.921 1.00 98.25 103 GLU A CA 1
ATOM 804 C C . GLU A 1 103 ? -1.686 -1.487 15.369 1.00 98.25 103 GLU A C 1
ATOM 806 O O . GLU A 1 103 ? -2.348 -2.371 15.916 1.00 98.25 103 GLU A O 1
ATOM 811 N N . ASP A 1 104 ? -1.451 -0.302 15.938 1.00 97.69 104 ASP A N 1
ATOM 812 C CA . ASP A 1 104 ? -1.893 0.068 17.286 1.00 97.69 104 ASP A CA 1
ATOM 813 C C . ASP A 1 104 ? -3.423 0.025 17.408 1.00 97.69 104 ASP A C 1
ATOM 815 O O . ASP A 1 104 ? -3.963 -0.594 18.321 1.00 97.69 104 ASP A O 1
ATOM 819 N N . ALA A 1 105 ? -4.153 0.626 16.461 1.00 97.44 105 ALA A N 1
ATOM 820 C CA . ALA A 1 105 ? -5.615 0.624 16.486 1.00 97.44 105 ALA A CA 1
ATOM 821 C C . ALA A 1 105 ? -6.205 -0.790 16.352 1.00 97.44 105 ALA A C 1
ATOM 823 O O . ALA A 1 105 ? -7.192 -1.104 17.014 1.00 97.44 105 ALA A O 1
ATOM 824 N N . ALA A 1 106 ? -5.608 -1.659 15.530 1.00 97.62 106 ALA A N 1
ATOM 825 C CA . ALA A 1 106 ? -6.029 -3.055 15.436 1.00 97.62 106 ALA A CA 1
ATOM 826 C C . ALA A 1 106 ? -5.776 -3.824 16.746 1.00 97.62 106 ALA A C 1
ATOM 828 O O . ALA A 1 106 ? -6.618 -4.627 17.156 1.00 97.62 106 ALA A O 1
ATOM 829 N N . GLY A 1 107 ? -4.652 -3.561 17.418 1.00 97.38 107 GLY A N 1
ATOM 830 C CA . GLY A 1 107 ? -4.336 -4.144 18.720 1.00 97.38 107 GLY A CA 1
ATOM 831 C C . GLY A 1 107 ? -5.314 -3.698 19.803 1.00 97.38 107 GLY A C 1
ATOM 832 O O . GLY A 1 107 ? -5.951 -4.531 20.438 1.00 97.38 107 GLY A O 1
ATOM 833 N N . GLU A 1 108 ? -5.492 -2.391 19.962 1.00 96.88 108 GLU A N 1
ATOM 834 C CA . GLU A 1 108 ? -6.293 -1.816 21.046 1.00 96.88 108 GLU A CA 1
ATOM 835 C C . GLU A 1 108 ? -7.799 -2.036 20.853 1.00 96.88 108 GLU A C 1
ATOM 837 O O . GLU A 1 108 ? -8.514 -2.382 21.794 1.00 96.88 108 GLU A O 1
ATOM 842 N N . LEU A 1 109 ? -8.306 -1.873 19.626 1.00 96.62 109 LEU A N 1
ATOM 843 C CA . LEU A 1 109 ? -9.751 -1.875 19.371 1.00 96.62 109 LEU A CA 1
ATOM 844 C C . LEU A 1 109 ? -10.294 -3.246 18.978 1.00 96.62 109 LEU A C 1
ATOM 846 O O . LEU A 1 109 ? -11.440 -3.554 19.295 1.00 96.62 109 LEU A O 1
ATOM 850 N N . LEU A 1 110 ? -9.494 -4.059 18.282 1.00 95.75 110 LEU A N 1
ATOM 851 C CA . LEU A 1 110 ? -9.921 -5.370 17.783 1.00 95.75 110 LEU A CA 1
ATOM 852 C C . LEU A 1 110 ? -9.250 -6.533 18.518 1.00 95.75 110 LEU A C 1
ATOM 854 O O . LEU A 1 110 ? -9.599 -7.683 18.262 1.00 95.75 110 LEU A O 1
ATOM 858 N N . GLN A 1 111 ? -8.286 -6.260 19.406 1.00 96.19 111 GLN A N 1
ATOM 859 C CA . GLN A 1 111 ? -7.479 -7.287 20.075 1.00 96.19 111 GLN A CA 1
ATOM 860 C C . GLN A 1 111 ? -6.732 -8.181 19.064 1.00 96.19 111 GLN A C 1
ATOM 862 O O . GLN A 1 111 ? -6.493 -9.370 19.293 1.00 96.19 111 GLN A O 1
ATOM 867 N N . ILE A 1 112 ? -6.354 -7.606 17.912 1.00 95.69 112 ILE A N 1
ATOM 868 C CA . ILE A 1 112 ? -5.644 -8.295 16.831 1.00 95.69 112 ILE A CA 1
ATOM 869 C C . ILE A 1 112 ? -4.191 -7.835 16.797 1.00 95.69 112 ILE A C 1
ATOM 871 O O . ILE A 1 112 ? -3.886 -6.696 16.461 1.00 95.69 112 ILE A O 1
ATOM 875 N N . ILE A 1 113 ? -3.270 -8.773 17.017 1.00 95.50 113 ILE A N 1
ATOM 876 C CA . ILE A 1 113 ? -1.839 -8.531 16.821 1.00 95.50 113 ILE A CA 1
ATOM 877 C C . ILE A 1 113 ? -1.486 -8.731 15.343 1.00 95.50 113 ILE A C 1
ATOM 879 O O . ILE A 1 113 ? -1.490 -9.856 14.826 1.00 95.50 113 ILE A O 1
ATOM 883 N N . LEU A 1 114 ? -1.141 -7.638 14.668 1.00 96.38 114 LEU A N 1
ATOM 884 C CA . LEU A 1 114 ? -0.674 -7.637 13.284 1.00 96.38 114 LEU A CA 1
ATOM 885 C C . LEU A 1 114 ? 0.845 -7.809 13.236 1.00 96.38 114 LEU A C 1
ATOM 887 O O . LEU A 1 114 ? 1.619 -6.865 13.346 1.00 96.38 114 LEU A O 1
ATOM 891 N N . LYS A 1 115 ? 1.287 -9.060 13.093 1.00 95.38 115 LYS A N 1
ATOM 892 C CA . LYS A 1 115 ? 2.714 -9.378 12.984 1.00 95.38 115 LYS A CA 1
ATOM 893 C C . LYS A 1 115 ? 3.216 -9.048 11.588 1.00 95.38 115 LYS A C 1
ATOM 895 O O . LYS A 1 115 ? 2.696 -9.576 10.605 1.00 95.38 115 LYS A O 1
ATOM 900 N N . ARG A 1 116 ? 4.265 -8.231 11.512 1.00 95.88 116 ARG A N 1
ATOM 901 C CA . ARG A 1 116 ? 4.935 -7.930 10.246 1.00 95.88 116 ARG A CA 1
ATOM 902 C C . ARG A 1 116 ? 5.443 -9.212 9.581 1.00 95.88 116 ARG A C 1
ATOM 904 O O . ARG A 1 116 ? 5.942 -10.096 10.287 1.00 95.88 116 ARG A O 1
ATOM 911 N N . PRO A 1 117 ? 5.306 -9.337 8.248 1.00 95.62 117 PRO A N 1
ATOM 912 C CA . PRO A 1 117 ? 5.766 -10.509 7.520 1.00 95.62 117 PRO A CA 1
ATOM 913 C C . PRO A 1 117 ? 7.236 -10.823 7.817 1.00 95.62 117 PRO A C 1
ATOM 915 O O . PRO A 1 117 ? 8.082 -9.935 7.847 1.00 95.62 117 PRO A O 1
ATOM 918 N N . ASN A 1 118 ? 7.544 -12.100 8.042 1.00 95.31 118 ASN A N 1
ATOM 919 C CA . ASN A 1 118 ? 8.925 -12.574 8.053 1.00 95.31 118 ASN A CA 1
ATOM 920 C C . ASN A 1 118 ? 9.369 -12.919 6.622 1.00 95.31 118 ASN A C 1
ATOM 922 O O . ASN A 1 118 ? 8.550 -12.995 5.711 1.00 95.31 118 ASN A O 1
ATOM 926 N N . LYS A 1 119 ? 10.650 -13.248 6.426 1.00 93.44 119 LYS A N 1
ATOM 927 C CA . LYS A 1 119 ? 11.209 -13.565 5.098 1.00 93.44 119 LYS A CA 1
ATOM 928 C C . LYS A 1 119 ? 10.439 -14.643 4.317 1.00 93.44 119 LYS A C 1
ATOM 930 O O . LYS A 1 119 ? 10.435 -14.604 3.090 1.00 93.44 119 LYS A O 1
ATOM 935 N N . LYS A 1 120 ? 9.828 -15.627 4.989 1.00 95.19 120 LYS A N 1
ATOM 936 C CA . LYS A 1 120 ? 9.021 -16.662 4.320 1.00 95.19 120 LYS A CA 1
ATOM 937 C C . LYS A 1 120 ? 7.678 -16.084 3.878 1.00 95.19 120 LYS A C 1
ATOM 939 O O . LYS A 1 120 ? 7.367 -16.128 2.696 1.00 95.19 120 LYS A O 1
ATOM 944 N N . THR A 1 121 ? 6.941 -15.479 4.806 1.00 94.81 121 THR A N 1
ATOM 945 C CA . THR A 1 121 ? 5.638 -14.859 4.530 1.00 94.81 121 THR A CA 1
ATOM 946 C C . THR A 1 121 ? 5.740 -13.758 3.477 1.00 94.81 121 THR A C 1
ATOM 948 O O . THR A 1 121 ? 4.859 -13.629 2.638 1.00 94.81 121 THR A O 1
ATOM 951 N N . GLU A 1 122 ? 6.829 -12.993 3.469 1.00 94.56 122 GLU A N 1
ATOM 952 C CA . GLU A 1 122 ? 7.085 -11.985 2.440 1.00 94.56 122 GLU A CA 1
ATOM 953 C C . GLU A 1 122 ? 7.220 -12.590 1.055 1.00 94.56 122 GLU A C 1
ATOM 955 O O . GLU A 1 122 ? 6.633 -12.071 0.113 1.00 94.56 122 GLU A O 1
ATOM 960 N N . LYS A 1 123 ? 7.971 -13.688 0.919 1.00 95.19 123 LYS A N 1
ATOM 961 C CA . LYS A 1 123 ? 8.095 -14.382 -0.364 1.00 95.19 123 LYS A CA 1
ATOM 962 C C . LYS A 1 123 ? 6.731 -14.849 -0.855 1.00 95.19 123 LYS A C 1
ATOM 964 O O . LYS A 1 123 ? 6.416 -14.617 -2.016 1.00 95.19 123 LYS A O 1
ATOM 969 N N . ASP A 1 124 ? 5.926 -15.435 0.024 1.00 96.19 124 ASP A N 1
ATOM 970 C CA . ASP A 1 124 ? 4.591 -15.921 -0.328 1.00 96.19 124 ASP A CA 1
ATOM 971 C C . ASP A 1 124 ? 3.667 -14.762 -0.755 1.00 96.19 124 ASP A C 1
ATOM 973 O O . ASP A 1 124 ? 3.000 -14.852 -1.784 1.00 96.19 124 ASP A O 1
ATOM 977 N N . LEU A 1 125 ? 3.691 -13.633 -0.032 1.00 96.44 125 LEU A N 1
ATOM 978 C CA . LEU A 1 125 ? 2.934 -12.422 -0.382 1.00 96.44 125 LEU A CA 1
ATOM 979 C C . LEU A 1 125 ? 3.394 -11.808 -1.710 1.00 96.44 125 LEU A C 1
ATOM 981 O O . LEU A 1 125 ? 2.569 -11.442 -2.542 1.00 96.44 125 LEU A O 1
ATOM 985 N N . ILE A 1 126 ? 4.705 -11.703 -1.929 1.00 96.69 126 ILE A N 1
ATOM 986 C CA . ILE A 1 126 ? 5.274 -11.175 -3.174 1.00 96.69 126 ILE A CA 1
ATOM 987 C C . ILE A 1 126 ? 4.863 -12.054 -4.358 1.00 96.69 126 ILE A C 1
ATOM 989 O O . ILE A 1 126 ? 4.492 -11.528 -5.408 1.00 96.69 126 ILE A O 1
ATOM 993 N N . LEU A 1 127 ? 4.907 -13.380 -4.195 1.00 96.81 127 LEU A N 1
ATOM 994 C CA . LEU A 1 127 ? 4.455 -14.317 -5.219 1.00 96.81 127 LEU A CA 1
ATOM 995 C C . LEU A 1 127 ? 2.962 -14.135 -5.510 1.00 96.81 127 LEU A C 1
ATOM 997 O O . LEU A 1 127 ? 2.601 -13.977 -6.672 1.00 96.81 127 LEU A O 1
ATOM 1001 N N . ASP A 1 128 ? 2.116 -14.071 -4.480 1.00 96.75 128 ASP A N 1
ATOM 1002 C CA . ASP A 1 128 ? 0.673 -13.848 -4.628 1.00 96.75 128 ASP A CA 1
ATOM 1003 C C . ASP A 1 128 ? 0.352 -12.537 -5.370 1.00 96.75 128 ASP A C 1
ATOM 1005 O O . ASP A 1 128 ? -0.429 -12.533 -6.325 1.00 96.75 128 ASP A O 1
ATOM 1009 N N . ILE A 1 129 ? 0.993 -11.425 -4.989 1.00 96.88 129 ILE A N 1
ATOM 1010 C CA . ILE A 1 129 ? 0.817 -10.132 -5.668 1.00 96.88 129 ILE A CA 1
ATOM 1011 C C . ILE A 1 129 ? 1.263 -10.235 -7.130 1.00 96.88 129 ILE A C 1
ATOM 1013 O O . ILE A 1 129 ? 0.556 -9.775 -8.027 1.00 96.88 129 ILE A O 1
ATOM 1017 N N . ARG A 1 130 ? 2.418 -10.855 -7.393 1.00 96.81 130 ARG A N 1
ATOM 1018 C CA . ARG A 1 130 ? 2.970 -10.975 -8.745 1.00 96.81 130 ARG A CA 1
ATOM 1019 C C . ARG A 1 130 ? 2.072 -11.800 -9.660 1.00 96.81 130 ARG A C 1
ATOM 1021 O O . ARG A 1 130 ? 1.840 -11.390 -10.794 1.00 96.81 130 ARG A O 1
ATOM 1028 N N . GLU A 1 131 ? 1.571 -12.940 -9.195 1.00 97.31 131 GLU A N 1
ATOM 1029 C CA . GLU A 1 131 ? 0.686 -13.781 -10.007 1.00 97.31 131 GLU A CA 1
ATOM 1030 C C . GLU A 1 131 ? -0.657 -13.085 -10.276 1.00 97.31 131 GLU A C 1
ATOM 1032 O O . GLU A 1 131 ? -1.151 -13.134 -11.400 1.00 97.31 131 GLU A O 1
ATOM 1037 N N . LYS A 1 132 ? -1.187 -12.312 -9.318 1.00 96.44 132 LYS A N 1
ATOM 1038 C CA . LYS A 1 132 ? -2.372 -11.465 -9.550 1.00 96.44 132 LYS A CA 1
ATOM 1039 C C . LYS A 1 132 ? -2.135 -10.369 -10.585 1.00 96.44 132 LYS A C 1
ATOM 1041 O O . LYS A 1 132 ? -3.002 -10.133 -11.422 1.00 96.44 132 LYS A O 1
ATOM 1046 N N . LEU A 1 133 ? -0.978 -9.708 -10.546 1.00 97.06 133 LEU A N 1
ATOM 1047 C CA . LEU A 1 133 ? -0.618 -8.691 -11.538 1.00 97.06 133 LEU A CA 1
ATOM 1048 C C . LEU A 1 133 ? -0.488 -9.296 -12.942 1.00 97.06 133 LEU A C 1
ATOM 1050 O O . LEU A 1 133 ? -0.974 -8.699 -13.898 1.00 97.06 133 LEU A O 1
ATOM 1054 N N . LYS A 1 134 ? 0.118 -10.483 -13.068 1.00 97.44 134 LYS A N 1
ATOM 1055 C CA . LYS A 1 134 ? 0.232 -11.201 -14.349 1.00 97.44 134 LYS A CA 1
ATOM 1056 C C . LYS A 1 134 ? -1.120 -11.654 -14.889 1.00 97.44 134 LYS A C 1
ATOM 1058 O O . LYS A 1 134 ? -1.377 -11.469 -16.074 1.00 97.44 134 LYS A O 1
ATOM 1063 N N . ALA A 1 135 ? -1.969 -12.223 -14.033 1.00 97.62 135 ALA A N 1
ATOM 1064 C CA . ALA A 1 135 ? -3.320 -12.617 -14.416 1.00 97.62 135 ALA A CA 1
ATOM 1065 C C . ALA A 1 135 ? -4.095 -11.398 -14.933 1.00 97.62 135 ALA A C 1
ATOM 1067 O O . ALA A 1 135 ? -4.581 -11.417 -16.056 1.00 97.62 135 ALA A O 1
ATOM 1068 N N . LYS A 1 136 ? -4.075 -10.285 -14.182 1.00 96.81 136 LYS A N 1
ATOM 1069 C CA . LYS A 1 136 ? -4.713 -9.037 -14.616 1.00 96.81 136 LYS A CA 1
ATOM 1070 C C . LYS A 1 136 ? -4.155 -8.529 -15.947 1.00 96.81 136 LYS A C 1
ATOM 1072 O O . LYS A 1 136 ? -4.928 -8.124 -16.796 1.00 96.81 136 LYS A O 1
ATOM 1077 N N . LEU A 1 137 ? -2.835 -8.557 -16.138 1.00 96.94 137 LEU A N 1
ATOM 1078 C CA . LEU A 1 137 ? -2.206 -8.122 -17.388 1.00 96.94 137 LEU A CA 1
ATOM 1079 C C . LEU A 1 137 ? -2.609 -8.993 -18.587 1.00 96.94 137 LEU A C 1
ATOM 1081 O O . LEU A 1 137 ? -2.691 -8.481 -19.695 1.00 96.94 137 LEU A O 1
ATOM 1085 N N . THR A 1 138 ? -2.847 -10.288 -18.372 1.00 96.38 138 THR A N 1
ATOM 1086 C CA . THR A 1 138 ? -3.206 -11.230 -19.446 1.00 96.38 138 THR A CA 1
ATOM 1087 C C . THR A 1 138 ? -4.587 -10.924 -20.024 1.00 96.38 138 THR A C 1
ATOM 1089 O O . THR A 1 138 ? -4.775 -11.024 -21.234 1.00 96.38 138 THR A O 1
ATOM 1092 N N . ASP A 1 139 ? -5.522 -10.503 -19.172 1.00 95.56 139 ASP A N 1
ATOM 1093 C CA . ASP A 1 139 ? -6.910 -10.234 -19.558 1.00 95.56 139 ASP A CA 1
ATOM 1094 C C . ASP A 1 139 ? -7.179 -8.745 -19.859 1.00 95.56 139 ASP A C 1
ATOM 1096 O O . ASP A 1 139 ? -8.270 -8.387 -20.306 1.00 95.56 139 ASP A O 1
ATOM 1100 N N . GLU A 1 140 ? -6.206 -7.859 -19.623 1.00 97.44 140 GLU A N 1
ATOM 1101 C CA . GLU A 1 140 ? -6.366 -6.412 -19.786 1.00 97.44 140 GLU A CA 1
ATOM 1102 C C . GLU A 1 140 ? -6.333 -5.989 -21.260 1.00 97.44 140 GLU A C 1
ATOM 1104 O O . GLU A 1 140 ? -5.498 -6.450 -22.036 1.00 97.44 140 GLU A O 1
ATOM 1109 N N . GLN A 1 141 ? -7.229 -5.074 -21.633 1.00 96.69 141 GLN A N 1
ATOM 1110 C CA . GLN A 1 141 ? -7.335 -4.540 -22.996 1.00 96.69 141 GLN A CA 1
ATOM 1111 C C . GLN A 1 141 ? -7.087 -3.032 -23.051 1.00 96.69 141 GLN A C 1
ATOM 1113 O O . GLN A 1 141 ? -6.770 -2.509 -24.119 1.00 96.69 141 GLN A O 1
ATOM 1118 N N . ASP A 1 142 ? -7.209 -2.322 -21.924 1.00 96.06 142 ASP A N 1
ATOM 1119 C CA . ASP A 1 142 ? -6.923 -0.892 -21.871 1.00 96.06 142 ASP A CA 1
ATOM 1120 C C . ASP A 1 142 ? -5.405 -0.636 -21.985 1.00 96.06 142 ASP A C 1
ATOM 1122 O O . ASP A 1 142 ? -4.645 -1.048 -21.100 1.00 96.06 142 ASP A O 1
ATOM 1126 N N . PRO A 1 143 ? -4.921 0.069 -23.029 1.00 94.06 143 PRO A N 1
ATOM 1127 C CA . PRO A 1 143 ? -3.486 0.259 -23.246 1.00 94.06 143 PRO A CA 1
ATOM 1128 C C . PRO A 1 143 ? -2.768 0.960 -22.086 1.00 94.06 143 PRO A C 1
ATOM 1130 O O . PRO A 1 143 ? -1.626 0.617 -21.766 1.00 94.06 143 PRO A O 1
ATOM 1133 N N . ALA A 1 144 ? -3.429 1.915 -21.424 1.00 93.75 144 ALA A N 1
ATOM 1134 C CA . ALA A 1 144 ? -2.841 2.638 -20.301 1.00 93.75 144 ALA A CA 1
ATOM 1135 C C . ALA A 1 144 ? -2.667 1.722 -19.078 1.00 93.75 144 ALA A C 1
ATOM 1137 O O . ALA A 1 144 ? -1.625 1.754 -18.413 1.00 93.75 144 ALA A O 1
ATOM 1138 N N . MET A 1 145 ? -3.648 0.861 -18.804 1.00 95.75 145 MET A N 1
ATOM 1139 C CA . MET A 1 145 ? -3.564 -0.144 -17.750 1.00 95.75 145 MET A CA 1
ATOM 1140 C C . MET A 1 145 ? -2.539 -1.235 -18.079 1.00 95.75 145 MET A C 1
ATOM 1142 O O . MET A 1 145 ? -1.755 -1.597 -17.200 1.00 95.75 145 MET A O 1
ATOM 1146 N N . ILE A 1 146 ? -2.460 -1.697 -19.333 1.00 96.25 146 ILE A N 1
ATOM 1147 C CA . ILE A 1 146 ? -1.413 -2.627 -19.796 1.00 96.25 146 ILE A CA 1
ATOM 1148 C C . ILE A 1 146 ? -0.028 -2.041 -19.515 1.00 96.25 146 ILE A C 1
ATOM 1150 O O . ILE A 1 146 ? 0.812 -2.713 -18.909 1.00 96.25 146 ILE A O 1
ATOM 1154 N N . LEU A 1 147 ? 0.218 -0.785 -19.902 1.00 95.69 147 LEU A N 1
ATOM 1155 C CA . LEU A 1 147 ? 1.495 -0.115 -19.654 1.00 95.69 147 LEU A CA 1
ATOM 1156 C C . LEU A 1 147 ? 1.784 -0.003 -18.151 1.00 95.69 147 LEU A C 1
ATOM 1158 O O . LEU A 1 147 ? 2.885 -0.328 -17.703 1.00 95.69 147 LEU A O 1
ATOM 1162 N N . HIS A 1 148 ? 0.793 0.404 -17.358 1.00 96.44 148 HIS A N 1
ATOM 1163 C CA . HIS A 1 148 ? 0.922 0.517 -15.908 1.00 96.44 148 HIS A CA 1
ATOM 1164 C C . HIS A 1 148 ? 1.300 -0.818 -15.238 1.00 96.44 148 HIS A C 1
ATOM 1166 O O . HIS A 1 148 ? 2.246 -0.876 -14.442 1.00 96.44 148 HIS A O 1
ATOM 1172 N N . LEU A 1 149 ? 0.593 -1.900 -15.575 1.00 96.88 149 LEU A N 1
ATOM 1173 C CA . LEU A 1 149 ? 0.858 -3.245 -15.060 1.00 96.88 149 LEU A CA 1
ATOM 1174 C C . LEU A 1 149 ? 2.225 -3.762 -15.518 1.00 96.88 149 LEU A C 1
ATOM 1176 O O . LEU A 1 149 ? 2.985 -4.296 -14.708 1.00 96.88 149 LEU A O 1
ATOM 1180 N N . THR A 1 150 ? 2.567 -3.538 -16.789 1.00 96.00 150 THR A N 1
ATOM 1181 C CA . THR A 1 150 ? 3.861 -3.917 -17.369 1.00 96.00 150 THR A CA 1
ATOM 1182 C C . THR A 1 150 ? 5.009 -3.231 -16.640 1.00 96.00 150 THR A C 1
ATOM 1184 O O . THR A 1 150 ? 5.946 -3.900 -16.216 1.00 96.00 150 THR A O 1
ATOM 1187 N N . ILE A 1 151 ? 4.925 -1.919 -16.413 1.00 95.81 151 ILE A N 1
ATOM 1188 C CA . ILE A 1 151 ? 5.953 -1.161 -15.684 1.00 95.81 151 ILE A CA 1
ATOM 1189 C C . ILE A 1 151 ? 6.080 -1.639 -14.240 1.00 95.81 151 ILE A C 1
ATOM 1191 O O . ILE A 1 151 ? 7.192 -1.753 -13.728 1.00 95.81 151 ILE A O 1
ATOM 1195 N N . THR A 1 152 ? 4.963 -1.952 -13.584 1.00 96.62 152 THR A N 1
ATOM 1196 C CA . THR A 1 152 ? 4.971 -2.467 -12.208 1.00 96.62 152 THR A CA 1
ATOM 1197 C C . THR A 1 152 ? 5.693 -3.816 -12.125 1.00 96.62 152 THR A C 1
ATOM 1199 O O . THR A 1 152 ? 6.520 -4.031 -11.237 1.00 96.62 152 THR A O 1
ATOM 1202 N N . LEU A 1 153 ? 5.437 -4.713 -13.082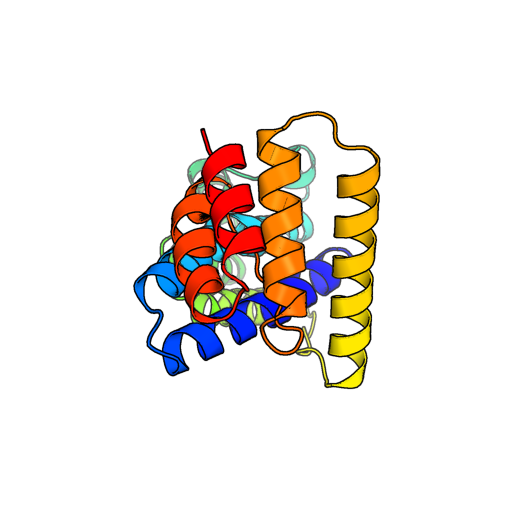 1.00 96.44 153 LEU A N 1
ATOM 1203 C CA . LEU A 1 153 ? 6.121 -6.006 -13.182 1.00 96.44 153 LEU A CA 1
ATOM 1204 C C . LEU A 1 153 ? 7.590 -5.866 -13.603 1.00 96.44 153 LE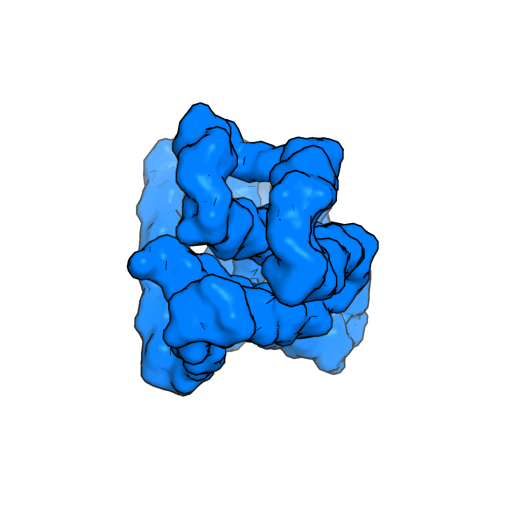U A C 1
ATOM 1206 O O . LEU A 1 153 ? 8.446 -6.596 -13.102 1.00 96.44 153 LEU A O 1
ATOM 1210 N N . LEU A 1 154 ? 7.901 -4.916 -14.484 1.00 95.19 154 LEU A N 1
ATOM 1211 C CA . LEU A 1 154 ? 9.267 -4.646 -14.917 1.00 95.19 154 LEU A CA 1
ATOM 1212 C C . LEU A 1 154 ? 10.104 -4.074 -13.772 1.00 95.19 154 LEU A C 1
ATOM 1214 O O . LEU A 1 154 ? 11.237 -4.507 -13.576 1.00 95.19 154 LEU A O 1
ATOM 1218 N N . PHE A 1 155 ? 9.525 -3.181 -12.963 1.00 96.06 155 PHE A N 1
ATOM 1219 C CA . PHE A 1 155 ? 10.155 -2.684 -11.745 1.00 96.06 155 PHE A CA 1
ATOM 1220 C C . PHE A 1 155 ? 10.553 -3.840 -10.828 1.00 96.06 155 PHE A C 1
ATOM 1222 O O . PHE A 1 155 ? 11.703 -3.896 -10.396 1.00 96.06 155 PHE A O 1
ATOM 1229 N N . TYR A 1 156 ? 9.648 -4.792 -10.596 1.00 95.56 156 TYR A N 1
ATOM 1230 C CA . TYR A 1 156 ? 9.949 -5.997 -9.824 1.00 95.56 156 TYR A CA 1
ATOM 1231 C C . TYR A 1 156 ? 11.113 -6.802 -10.418 1.00 95.56 156 TYR A C 1
ATOM 1233 O O . TYR A 1 156 ? 12.018 -7.207 -9.685 1.00 95.56 156 TYR A O 1
ATOM 1241 N N . ALA A 1 157 ? 11.106 -7.011 -11.737 1.00 93.94 157 ALA A N 1
ATOM 1242 C CA . ALA A 1 157 ? 12.100 -7.830 -12.422 1.00 93.94 157 ALA A CA 1
ATOM 1243 C C . ALA A 1 157 ? 13.519 -7.245 -12.343 1.00 93.94 157 ALA A C 1
ATOM 1245 O O . ALA A 1 157 ? 14.472 -8.000 -12.163 1.00 93.94 157 ALA A O 1
ATOM 1246 N N . VAL A 1 158 ? 13.665 -5.920 -12.448 1.00 92.69 158 VAL A N 1
ATOM 1247 C CA . VAL A 1 158 ? 14.988 -5.270 -12.515 1.00 92.69 158 VAL A CA 1
ATOM 1248 C C . VAL A 1 158 ? 15.478 -4.702 -11.182 1.00 92.69 158 VAL A C 1
ATOM 1250 O O . VAL A 1 158 ? 16.658 -4.394 -11.059 1.00 92.69 158 VAL A O 1
ATOM 1253 N N . ASN A 1 159 ? 14.615 -4.592 -10.164 1.00 92.06 159 ASN A N 1
ATOM 1254 C CA . ASN A 1 159 ? 14.967 -4.041 -8.848 1.00 92.06 159 ASN A CA 1
ATOM 1255 C C . ASN A 1 159 ? 14.935 -5.104 -7.744 1.00 92.06 159 ASN A C 1
ATOM 1257 O O . ASN A 1 159 ? 14.309 -4.911 -6.703 1.00 92.06 159 ASN A O 1
ATOM 1261 N N . ASN A 1 160 ? 15.609 -6.237 -7.957 1.00 91.06 160 ASN A N 1
ATOM 1262 C CA . ASN A 1 160 ? 15.821 -7.276 -6.937 1.00 91.06 160 ASN A CA 1
ATOM 1263 C C . ASN A 1 160 ? 14.527 -7.805 -6.283 1.00 91.06 160 ASN A C 1
ATOM 1265 O O . ASN A 1 160 ? 14.508 -8.129 -5.095 1.00 91.06 160 ASN A O 1
ATOM 1269 N N . GLY A 1 161 ? 13.431 -7.881 -7.043 1.00 91.62 161 GLY A N 1
ATOM 1270 C CA . GLY A 1 161 ? 12.157 -8.408 -6.559 1.00 91.62 161 GLY A CA 1
ATOM 1271 C C . GLY A 1 161 ? 11.364 -7.464 -5.648 1.00 91.62 161 GLY A C 1
ATOM 1272 O O . GLY A 1 161 ? 10.442 -7.915 -4.967 1.00 91.62 161 GLY A O 1
ATOM 1273 N N . ARG A 1 162 ? 11.699 -6.168 -5.619 1.00 93.50 162 ARG A N 1
ATOM 1274 C CA . ARG A 1 162 ? 10.936 -5.139 -4.895 1.00 93.50 162 ARG A CA 1
ATOM 1275 C C . ARG A 1 162 ? 9.603 -4.874 -5.599 1.00 93.50 162 ARG A C 1
ATOM 1277 O O . ARG A 1 162 ? 9.573 -4.665 -6.808 1.00 93.50 162 ARG A O 1
ATOM 1284 N N . LEU A 1 163 ? 8.502 -4.864 -4.852 1.00 95.50 163 LEU A N 1
ATOM 1285 C CA . LEU A 1 163 ? 7.171 -4.558 -5.383 1.00 95.50 163 LEU A CA 1
ATOM 1286 C C . LEU A 1 163 ? 6.760 -3.138 -5.008 1.00 95.50 163 LEU A C 1
ATOM 1288 O O . LEU A 1 163 ? 6.980 -2.692 -3.887 1.00 95.50 163 LEU A O 1
ATOM 1292 N N . ILE A 1 164 ? 6.091 -2.450 -5.927 1.00 97.12 164 ILE A N 1
ATOM 1293 C CA . ILE A 1 164 ? 5.568 -1.103 -5.699 1.00 97.12 164 ILE A CA 1
ATOM 1294 C C . ILE A 1 164 ? 4.052 -1.086 -5.831 1.00 97.12 164 ILE A C 1
ATOM 1296 O O . ILE A 1 164 ? 3.474 -1.810 -6.639 1.00 97.12 164 ILE A O 1
ATOM 1300 N N . HIS A 1 165 ? 3.422 -0.213 -5.053 1.00 97.19 165 HIS A N 1
ATOM 1301 C CA . HIS A 1 165 ? 2.033 0.166 -5.245 1.00 97.19 165 HIS A CA 1
ATOM 1302 C C . HIS A 1 165 ? 2.005 1.592 -5.785 1.00 97.19 165 HIS A C 1
ATOM 1304 O O . HIS A 1 165 ? 2.213 2.553 -5.042 1.00 97.19 165 HIS A O 1
ATOM 1310 N N . ALA A 1 166 ? 1.832 1.719 -7.099 1.00 96.62 166 ALA A N 1
ATOM 1311 C CA . ALA A 1 166 ? 1.957 2.982 -7.808 1.00 96.62 166 ALA A CA 1
ATOM 1312 C C . ALA A 1 166 ? 0.617 3.417 -8.417 1.00 96.62 166 ALA A C 1
ATOM 1314 O O . ALA A 1 166 ? -0.114 2.577 -8.934 1.00 96.62 166 ALA A O 1
ATOM 1315 N N . PRO A 1 167 ? 0.302 4.722 -8.431 1.00 96.50 167 PRO A N 1
ATOM 1316 C CA . PRO A 1 167 ? -0.812 5.230 -9.215 1.00 96.50 167 PRO A CA 1
ATOM 1317 C C . PRO A 1 167 ? -0.410 5.332 -10.694 1.00 96.50 167 PRO A C 1
ATOM 1319 O O . PRO A 1 167 ? 0.764 5.544 -10.999 1.00 96.50 167 PRO A O 1
ATOM 1322 N N . GLY A 1 168 ? -1.377 5.311 -11.617 1.00 94.62 168 GLY A N 1
ATOM 1323 C CA . GLY A 1 168 ? -1.108 5.475 -13.057 1.00 94.62 168 GLY A CA 1
ATOM 1324 C C . GLY A 1 168 ? -0.277 6.724 -13.392 1.00 94.62 168 GLY A C 1
ATOM 1325 O O . GLY A 1 168 ? 0.658 6.660 -14.178 1.00 94.62 168 GLY A O 1
ATOM 1326 N N . LYS A 1 169 ? -0.495 7.842 -12.686 1.00 93.94 169 LYS A N 1
ATOM 1327 C CA . LYS A 1 169 ? 0.294 9.081 -12.854 1.00 93.94 169 LYS A CA 1
ATOM 1328 C C . LYS A 1 169 ? 1.788 8.964 -12.515 1.00 93.94 169 LYS A C 1
ATOM 1330 O O . LYS A 1 169 ? 2.542 9.880 -12.816 1.00 93.94 169 LYS A O 1
ATOM 1335 N N . ALA A 1 170 ? 2.215 7.896 -11.840 1.00 95.56 170 ALA A N 1
ATOM 1336 C CA . ALA A 1 170 ? 3.627 7.648 -11.553 1.00 95.56 170 ALA A CA 1
ATOM 1337 C C . ALA A 1 170 ? 4.350 6.950 -12.717 1.00 95.56 170 ALA A C 1
ATOM 1339 O O . ALA A 1 170 ? 5.576 6.881 -12.689 1.00 95.56 170 ALA A O 1
ATOM 1340 N N . VAL A 1 171 ? 3.623 6.468 -13.735 1.00 95.38 171 VAL A N 1
ATOM 1341 C CA . VAL A 1 171 ? 4.178 5.786 -14.918 1.00 95.38 171 VAL A CA 1
ATOM 1342 C C . VAL A 1 171 ? 5.322 6.568 -15.582 1.00 95.38 171 VAL A C 1
ATOM 1344 O O . VAL A 1 171 ? 6.388 5.975 -15.732 1.00 95.38 171 VAL A O 1
ATOM 1347 N N . PRO A 1 172 ? 5.204 7.878 -15.884 1.00 93.31 172 PRO A N 1
ATOM 1348 C CA . PRO A 1 172 ? 6.303 8.639 -16.490 1.00 93.31 172 PRO A CA 1
ATOM 1349 C C . PRO A 1 172 ? 7.580 8.627 -15.634 1.00 93.31 172 PRO A C 1
ATOM 1351 O O . PRO A 1 172 ? 8.686 8.391 -16.120 1.00 93.31 172 PRO A O 1
ATOM 1354 N N . THR A 1 173 ? 7.426 8.846 -14.325 1.00 93.94 173 THR A N 1
ATOM 1355 C CA . THR A 1 173 ? 8.540 8.851 -13.367 1.00 93.94 173 THR A CA 1
ATOM 1356 C C . THR A 1 173 ? 9.165 7.465 -13.234 1.00 93.94 173 THR A C 1
ATOM 1358 O O . THR A 1 173 ? 10.383 7.352 -13.124 1.00 93.94 173 THR A O 1
ATOM 1361 N N . LEU A 1 174 ? 8.348 6.411 -13.278 1.00 95.00 174 LEU A N 1
ATOM 1362 C CA . LEU A 1 174 ? 8.810 5.028 -13.250 1.00 95.00 174 LEU A CA 1
ATOM 1363 C C . LEU A 1 174 ? 9.578 4.659 -14.520 1.00 95.00 174 LEU A C 1
ATOM 1365 O O . LEU A 1 174 ? 10.632 4.049 -14.401 1.00 95.00 174 LEU A O 1
ATOM 1369 N N . ILE A 1 175 ? 9.126 5.070 -15.709 1.00 93.88 175 ILE A N 1
ATOM 1370 C CA . ILE A 1 175 ? 9.879 4.859 -16.959 1.00 93.88 175 ILE A CA 1
ATOM 1371 C C . ILE A 1 175 ? 11.250 5.532 -16.858 1.00 93.88 175 ILE A C 1
ATOM 1373 O O . ILE A 1 175 ? 12.270 4.885 -17.089 1.00 93.88 175 ILE A O 1
ATOM 1377 N N . LYS A 1 176 ? 11.292 6.799 -16.425 1.00 92.38 176 LYS A N 1
ATOM 1378 C CA . LYS A 1 176 ? 12.548 7.538 -16.223 1.00 92.38 176 LYS A CA 1
ATOM 1379 C C . LYS A 1 176 ? 13.472 6.873 -15.197 1.00 92.38 176 LYS A C 1
ATOM 1381 O O . LYS A 1 176 ? 14.694 6.925 -15.332 1.00 92.38 176 LYS A O 1
ATOM 1386 N N . PHE A 1 177 ? 12.907 6.280 -14.149 1.00 93.62 177 PHE A N 1
ATOM 1387 C CA . PHE A 1 177 ? 13.676 5.526 -13.164 1.00 93.62 177 PHE A CA 1
ATOM 1388 C C . PHE A 1 177 ? 14.263 4.248 -13.782 1.00 93.62 177 PHE A C 1
ATOM 1390 O O . PHE A 1 177 ? 15.467 4.016 -13.693 1.00 93.62 177 PHE A O 1
ATOM 1397 N N . LEU A 1 178 ? 13.433 3.456 -14.465 1.00 92.69 178 LEU A N 1
ATOM 1398 C CA . LEU A 1 178 ? 13.832 2.184 -15.068 1.00 92.69 178 LEU A CA 1
ATOM 1399 C C . LEU A 1 178 ? 14.813 2.361 -16.233 1.00 92.69 178 LEU A C 1
ATOM 1401 O O . LEU A 1 178 ? 15.662 1.500 -16.453 1.00 92.69 178 LEU A O 1
ATOM 1405 N N . SER A 1 179 ? 14.781 3.496 -16.936 1.00 90.94 179 SER A N 1
ATOM 1406 C CA . SER A 1 179 ? 15.705 3.750 -18.044 1.00 90.94 179 SER A CA 1
ATOM 1407 C C . SER A 1 179 ? 17.175 3.822 -17.638 1.00 90.94 179 SER A C 1
ATOM 1409 O O . SER A 1 179 ? 18.046 3.745 -18.499 1.00 90.94 179 SER A O 1
ATOM 1411 N N . LYS A 1 180 ? 17.464 3.937 -16.336 1.00 88.88 180 LYS A N 1
ATOM 1412 C CA . LYS A 1 180 ? 18.827 3.881 -15.793 1.00 88.88 180 LYS A CA 1
ATOM 1413 C C . LYS A 1 180 ? 19.448 2.484 -15.888 1.00 88.88 180 LYS A C 1
ATOM 1415 O O . LYS A 1 180 ? 20.669 2.372 -15.880 1.00 88.88 180 LYS A O 1
ATOM 1420 N N . THR A 1 181 ? 18.627 1.435 -15.943 1.00 87.56 181 THR A N 1
ATOM 1421 C CA . THR A 1 181 ? 19.079 0.034 -15.892 1.00 87.56 181 THR A CA 1
ATOM 1422 C C . THR A 1 181 ? 18.635 -0.791 -17.096 1.00 87.56 181 THR A C 1
ATOM 1424 O O . THR A 1 181 ? 19.240 -1.822 -17.387 1.00 87.56 181 THR A O 1
ATOM 1427 N N . LEU A 1 182 ? 17.598 -0.357 -17.812 1.00 88.62 182 LEU A N 1
ATOM 1428 C CA . LEU A 1 182 ? 17.065 -1.078 -18.962 1.00 88.62 182 LEU A CA 1
ATOM 1429 C C . LEU A 1 182 ? 17.890 -0.867 -20.247 1.00 88.62 182 LEU A C 1
ATOM 1431 O O . LEU A 1 182 ? 18.374 0.240 -20.496 1.00 88.62 182 LEU A O 1
ATOM 1435 N N . PRO A 1 183 ? 17.975 -1.893 -21.117 1.00 87.69 183 PRO A N 1
ATOM 1436 C CA . PRO A 1 183 ? 18.485 -1.763 -22.481 1.00 87.69 183 PRO A CA 1
ATOM 1437 C C . PRO A 1 183 ? 17.777 -0.670 -23.298 1.00 87.69 183 PRO A C 1
ATOM 1439 O O . PRO A 1 183 ? 16.573 -0.438 -23.151 1.00 87.69 183 PRO A O 1
ATOM 1442 N N . SER A 1 184 ? 18.511 -0.029 -24.214 1.00 84.62 184 SER A N 1
ATOM 1443 C CA . SER A 1 184 ? 18.023 1.107 -25.015 1.00 84.62 184 SER A CA 1
ATOM 1444 C C . SER A 1 184 ? 16.771 0.792 -25.841 1.00 84.62 184 SER A C 1
ATOM 1446 O O . SER A 1 184 ? 15.862 1.616 -25.901 1.00 84.62 184 SER A O 1
ATOM 1448 N N . ASN A 1 185 ? 16.681 -0.408 -26.419 1.00 86.56 185 ASN A N 1
ATOM 1449 C CA . ASN A 1 185 ? 15.522 -0.852 -27.196 1.00 86.56 185 ASN A CA 1
ATOM 1450 C C . ASN A 1 185 ? 14.249 -0.972 -26.341 1.00 86.56 185 ASN A C 1
ATOM 1452 O O . ASN A 1 185 ? 13.167 -0.606 -26.795 1.00 86.56 185 ASN A O 1
ATOM 1456 N N . ILE A 1 186 ? 14.369 -1.446 -25.095 1.00 86.62 186 ILE A N 1
ATOM 1457 C CA . ILE A 1 186 ? 13.235 -1.522 -24.163 1.00 86.62 186 ILE A CA 1
ATOM 1458 C C . ILE A 1 186 ? 12.818 -0.112 -23.744 1.00 86.62 186 ILE A C 1
ATOM 1460 O O . ILE A 1 186 ? 11.629 0.197 -23.745 1.00 86.62 186 ILE A O 1
ATOM 1464 N N . ASN A 1 187 ? 13.783 0.764 -23.451 1.00 85.81 187 ASN A N 1
ATOM 1465 C CA . ASN A 1 187 ? 13.499 2.154 -23.091 1.00 85.81 187 ASN A CA 1
ATOM 1466 C C . ASN A 1 187 ? 12.721 2.885 -24.178 1.00 85.81 187 ASN A C 1
ATOM 1468 O O . ASN A 1 187 ? 11.695 3.493 -23.882 1.00 85.81 187 ASN A O 1
ATOM 1472 N N . GLN A 1 188 ? 13.174 2.791 -25.429 1.00 85.50 188 GLN A N 1
ATOM 1473 C CA . GLN A 1 188 ? 12.490 3.415 -26.556 1.00 85.50 188 GLN A CA 1
ATOM 1474 C C . GLN A 1 188 ? 11.042 2.925 -26.662 1.00 85.50 188 GLN A C 1
ATOM 1476 O O . GLN A 1 188 ? 10.125 3.736 -26.775 1.00 85.50 188 GLN A O 1
ATOM 1481 N N . ARG A 1 189 ? 10.823 1.612 -26.523 1.00 87.44 189 ARG A N 1
ATOM 1482 C CA . ARG A 1 189 ? 9.480 1.036 -26.596 1.00 87.44 189 ARG A CA 1
ATOM 1483 C C . ARG A 1 189 ? 8.557 1.524 -25.478 1.00 87.44 189 ARG A C 1
ATOM 1485 O O . ARG A 1 189 ? 7.381 1.763 -25.729 1.00 87.44 189 ARG A O 1
ATOM 1492 N N . LEU A 1 190 ? 9.073 1.689 -24.259 1.00 87.06 190 LEU A N 1
ATOM 1493 C CA . LEU A 1 190 ? 8.286 2.212 -23.138 1.00 87.06 190 LEU A CA 1
ATOM 1494 C C . LEU A 1 190 ? 7.854 3.664 -23.367 1.00 87.06 190 LEU A C 1
ATOM 1496 O O . LEU A 1 190 ? 6.713 3.999 -23.061 1.00 87.06 190 LEU A O 1
ATOM 1500 N N . TYR A 1 191 ? 8.736 4.500 -23.924 1.00 85.38 191 TYR A N 1
ATOM 1501 C CA . TYR A 1 191 ? 8.385 5.877 -24.279 1.00 85.38 191 TYR A CA 1
ATOM 1502 C C . TYR A 1 191 ? 7.353 5.931 -25.415 1.00 85.38 191 TYR A C 1
ATOM 1504 O O . TYR A 1 191 ? 6.401 6.693 -25.309 1.00 85.38 191 TYR A O 1
ATOM 1512 N N . GLU A 1 192 ? 7.468 5.084 -26.445 1.00 85.75 192 GLU A N 1
ATOM 1513 C CA . GLU A 1 192 ? 6.464 4.980 -27.523 1.00 85.75 192 GLU A CA 1
ATOM 1514 C C . GLU A 1 192 ? 5.073 4.589 -26.998 1.00 85.75 192 GLU A C 1
ATOM 1516 O O . GLU A 1 192 ? 4.058 5.086 -27.475 1.00 85.75 192 GLU A O 1
ATOM 1521 N N . MET A 1 193 ? 5.013 3.689 -26.012 1.00 83.50 193 MET A N 1
ATOM 1522 C CA . MET A 1 193 ? 3.748 3.232 -25.423 1.00 83.50 193 MET A CA 1
ATOM 1523 C C . MET A 1 193 ? 3.102 4.264 -24.492 1.00 83.50 193 MET A C 1
ATOM 1525 O O . MET A 1 193 ? 1.917 4.140 -24.187 1.00 83.50 193 MET A O 1
ATOM 1529 N N . GLN A 1 194 ? 3.864 5.247 -24.009 1.00 81.69 194 GLN A N 1
ATOM 1530 C CA . GLN A 1 194 ? 3.368 6.276 -23.099 1.00 81.69 194 GLN A CA 1
ATOM 1531 C C . GLN A 1 194 ? 2.460 7.305 -23.803 1.00 81.69 194 GLN A C 1
ATOM 1533 O O . GLN A 1 194 ? 1.614 7.899 -23.129 1.00 81.69 194 GLN A O 1
ATOM 1538 N N . GLY A 1 195 ? 2.602 7.464 -25.126 1.00 65.31 195 GLY A N 1
ATOM 1539 C CA . GLY A 1 195 ? 1.941 8.501 -25.926 1.00 65.31 195 GLY A CA 1
ATOM 1540 C C . GLY A 1 195 ? 2.860 9.680 -26.197 1.00 65.31 195 GLY A C 1
ATOM 1541 O O . GLY A 1 195 ? 3.114 10.451 -25.244 1.00 65.31 195 GLY A O 1
#